Protein AF-A0A8S2WKG2-F1 (afdb_monomer)

Sequence (250 aa):
VSLSLFYVKKSPPFILFIWVHIMESLHTSGLALLVFKVLTVVDNVTGLFIMNGVCFIPALLKLLCAPRRRLNRSLKTLTLTVDIMAIIMQACVCFIPYILYFHYNDNIRALPKSKKDLLWTLPLSLLLISFGYWESFTAVGFTKHLLTDRLSRAIRLLKKTRPKVYMTASVWKIIIMISAAYYFLPSTIPKTDYFNIFKNITMTNYTKSIASGYSRKDDIFKVSYELYMPMVVQIVSSCICYYTGRIACK

Foldseek 3Di:
DVPVLPPLPDDADPVLLVVVLVLLLLQLVLVLLLVLQQVVPDDPVLNVLLVLLLCQVVLVLCLVQPDLPPDDPVVSVVVNVVSVVSNVSNCSNVCSLVCLVVVCVVVPDDDDPSVVVNSVSSVSSSVSNSSVCVLVRLCRDDPPDPVSVVSNVSSVVCVSCVSVSVVVSVVVSVVSNVVSCLVSPDPPDPSVVVVVVVVVPPPDCPVVVVPDDDDPPCVVPPPDPVVCVVVVVVVVVVVVVVVVVVVVVD

Radius of gyration: 23.21 Å; Cα contacts (8 Å, |Δi|>4): 139; chains: 1; bounding box: 48×55×60 Å

Secondary structure (DSSP, 8-state):
-GGGSS---PPPPHHHHHHHHHHHHHHHHHHHHIIIIITTTS-HHHHHHHHHGGGHHHHHHHHHH---TTS-HHHHHHHHHHHHHHHHHHTHHHHHHHHHHHHHTTSTT---HHHHHHHHHHHHHHHHHHGGGHHHHHHS--SS-HHHHHHHHHHHHHHHHHHHHHHHHHHHHHHHHHHHHHHSS-TTS-HHHHHHHHHHTSS-STTTTTSS---TTGGGG---HHHHHHHHHHHHHHHHHHHHHHHHT-

Organism: NCBI:txid1234261

InterPro domains:
  IPR055120 Chitin synthase chs-1/2, N-terminal putative transporter domain [PF23000] (16-206)

Mean predicted aligned error: 12.35 Å

Nearest PDB structures (foldseek):
  3lg7-assembly1_B  TM=4.254E-01  e=8.733E+00  synthetic construct
  6n63-assembly1_A-2  TM=2.849E-01  e=6.277E+00  Bacillus thermotolerans

Solvent-accessible surface area (backbone atoms only — not comparable to full-atom values): 14588 Å² total; per-residue (Å²): 125,77,77,64,73,76,68,56,82,63,77,71,58,67,69,58,54,52,51,51,47,51,36,50,46,40,15,46,54,11,50,41,44,39,56,55,58,48,45,74,72,44,55,72,70,61,37,51,48,47,62,58,23,49,52,32,62,52,45,52,51,45,69,77,60,59,79,76,82,88,56,56,72,67,60,47,51,51,52,51,52,52,51,50,51,52,38,60,68,19,50,59,39,73,48,48,58,55,51,57,49,53,70,44,65,74,61,73,86,72,79,57,71,73,62,63,54,44,62,58,46,52,62,51,18,42,54,27,37,34,43,61,52,49,69,65,62,50,71,38,88,60,69,102,42,78,66,46,58,53,49,37,51,50,50,60,50,42,70,69,29,39,75,63,56,50,52,56,43,51,57,51,46,50,52,53,48,54,52,44,53,67,68,59,49,66,88,88,52,66,75,69,57,64,61,45,51,67,64,64,66,53,95,68,56,84,75,57,65,81,78,58,82,94,62,97,80,60,71,88,68,61,87,44,69,80,71,53,48,60,56,52,52,51,52,53,51,51,52,51,52,52,52,51,55,56,56,77,75,106

Structure (mmCIF, N/CA/C/O backbone):
data_AF-A0A8S2WKG2-F1
#
_entry.id   AF-A0A8S2WKG2-F1
#
loop_
_atom_site.group_PDB
_atom_site.id
_atom_site.type_symbol
_atom_site.label_atom_id
_atom_site.label_alt_id
_atom_site.label_comp_id
_atom_site.label_asym_id
_atom_site.label_entity_id
_atom_site.label_seq_id
_atom_site.pdbx_PDB_ins_code
_atom_site.Cartn_x
_atom_site.Cartn_y
_atom_site.Cartn_z
_atom_site.occupancy
_atom_site.B_iso_or_equiv
_atom_site.auth_seq_id
_atom_site.auth_comp_id
_atom_site.auth_asym_id
_atom_site.auth_atom_id
_atom_site.pdbx_PDB_model_num
ATOM 1 N N . VAL A 1 1 ? -9.141 -22.816 15.361 1.00 48.75 1 VAL A N 1
ATOM 2 C CA . VAL A 1 1 ? -9.394 -21.457 14.805 1.00 48.75 1 VAL A CA 1
ATOM 3 C C . VAL A 1 1 ? -10.666 -21.405 13.947 1.00 48.75 1 VAL A C 1
ATOM 5 O O . VAL A 1 1 ? -11.279 -20.353 13.871 1.00 48.75 1 VAL A O 1
ATOM 8 N N . SER A 1 2 ? -11.147 -22.526 13.395 1.00 34.78 2 SER A N 1
ATOM 9 C CA . SER A 1 2 ? -12.319 -22.562 12.499 1.00 34.78 2 SER A CA 1
ATOM 10 C C . SER A 1 2 ? -13.694 -22.355 13.168 1.00 34.78 2 SER A C 1
ATOM 12 O O . SER A 1 2 ? -14.632 -21.960 12.486 1.00 34.78 2 SER A O 1
ATOM 14 N N . LEU A 1 3 ? -13.835 -22.544 14.490 1.00 43.47 3 LEU A N 1
ATOM 15 C CA . LEU A 1 3 ? -15.132 -22.392 15.179 1.00 43.47 3 LEU A CA 1
ATOM 16 C C . LEU A 1 3 ? -15.538 -20.939 15.513 1.00 43.47 3 LEU A C 1
ATOM 18 O O . LEU A 1 3 ? -16.709 -20.688 15.778 1.00 43.47 3 LEU A O 1
ATOM 22 N N . SER A 1 4 ? -14.627 -19.958 15.471 1.00 48.72 4 SER A N 1
ATOM 23 C CA . SER A 1 4 ? -14.979 -18.550 15.747 1.00 48.72 4 SER A CA 1
ATOM 24 C C . SER A 1 4 ? -15.518 -17.793 14.523 1.00 48.72 4 SER A C 1
ATOM 26 O O . SER A 1 4 ? -16.060 -16.697 14.669 1.00 48.72 4 SER A O 1
ATOM 28 N N . LEU A 1 5 ? -15.406 -18.378 13.323 1.00 49.44 5 LEU A N 1
ATOM 29 C CA . LEU A 1 5 ? -15.799 -17.776 12.041 1.00 49.44 5 LEU A CA 1
ATOM 30 C C . LEU A 1 5 ? -17.318 -17.581 11.909 1.00 49.44 5 LEU A C 1
ATOM 32 O O . LEU A 1 5 ? -17.772 -16.555 11.398 1.00 49.44 5 LEU A O 1
ATOM 36 N N . PHE A 1 6 ? -18.108 -18.520 12.432 1.00 50.50 6 PHE A N 1
ATOM 37 C CA . PHE A 1 6 ? -19.571 -18.490 12.335 1.00 50.50 6 PHE A CA 1
ATOM 38 C C . PHE A 1 6 ? -20.266 -17.821 13.527 1.00 50.50 6 PHE A C 1
ATOM 40 O O . PHE A 1 6 ? -21.436 -17.458 13.425 1.00 50.50 6 PHE A O 1
ATOM 47 N N . TYR A 1 7 ? -19.556 -17.569 14.631 1.00 48.62 7 TYR A N 1
ATOM 48 C CA . TYR A 1 7 ? -20.174 -17.023 15.847 1.00 48.62 7 TYR A CA 1
ATOM 49 C C . TYR A 1 7 ? -20.368 -15.495 15.826 1.00 48.62 7 TYR A C 1
ATOM 51 O O . TYR A 1 7 ? -21.036 -14.919 16.686 1.00 48.62 7 TYR A O 1
ATOM 59 N N . VAL A 1 8 ? -19.825 -14.792 14.828 1.00 57.31 8 VAL A N 1
ATOM 60 C CA . VAL A 1 8 ? -20.021 -13.340 14.707 1.00 57.31 8 VAL A CA 1
ATOM 61 C C . VAL A 1 8 ? -21.400 -13.055 14.102 1.00 57.31 8 VAL A C 1
ATOM 63 O O . VAL A 1 8 ? -21.536 -12.832 12.902 1.00 57.31 8 VAL A O 1
ATOM 66 N N . LYS A 1 9 ? -22.450 -13.060 14.929 1.00 56.09 9 LYS A N 1
ATOM 67 C CA . LYS A 1 9 ? -23.846 -12.832 14.496 1.00 56.09 9 LYS A CA 1
ATOM 68 C C . LYS A 1 9 ? -24.114 -11.402 13.999 1.00 56.09 9 LYS A C 1
ATOM 70 O O . LYS A 1 9 ? -25.056 -11.180 13.250 1.00 56.09 9 LYS A O 1
ATOM 75 N N . LYS A 1 10 ? -23.293 -10.422 14.397 1.00 62.66 10 LYS A N 1
ATOM 76 C CA . LYS A 1 10 ? -23.477 -9.012 14.017 1.00 62.66 10 LYS A CA 1
ATOM 77 C C . LYS A 1 10 ? -22.775 -8.700 12.698 1.00 62.66 10 LYS A C 1
ATOM 79 O O . LYS A 1 10 ? -21.556 -8.815 12.608 1.00 62.66 10 LYS A O 1
ATOM 84 N N . SER A 1 11 ? -23.544 -8.277 11.703 1.00 66.62 11 SER A N 1
ATOM 85 C CA . SER A 1 11 ? -23.015 -7.703 10.465 1.00 66.62 11 SER A CA 1
ATOM 86 C C . SER A 1 11 ? -22.553 -6.261 10.714 1.00 66.62 11 SER A C 1
ATOM 88 O O . SER A 1 11 ? -23.214 -5.536 11.465 1.00 66.62 11 SER A O 1
ATOM 90 N N . PRO A 1 12 ? -21.418 -5.828 10.139 1.00 72.31 12 PRO A N 1
ATOM 91 C CA . PRO A 1 12 ? -21.010 -4.431 10.209 1.00 72.31 12 PRO A CA 1
ATOM 92 C C . PRO A 1 12 ? -22.015 -3.549 9.453 1.00 72.31 12 PRO A C 1
ATOM 94 O O . PRO A 1 12 ? -22.647 -4.017 8.505 1.00 72.31 12 PRO A O 1
ATOM 97 N N . PRO A 1 13 ? -22.152 -2.266 9.826 1.00 81.62 13 PRO A N 1
ATOM 98 C CA . PRO A 1 13 ? -22.928 -1.324 9.029 1.00 81.62 13 PRO A CA 1
ATOM 99 C C . PRO A 1 13 ? -22.364 -1.240 7.602 1.00 81.62 13 PRO A C 1
ATOM 101 O O . PRO A 1 13 ? -21.149 -1.187 7.413 1.00 81.62 13 PRO A O 1
ATOM 104 N N . PHE A 1 14 ? -23.246 -1.199 6.602 1.00 84.44 14 PHE A N 1
ATOM 105 C CA . PHE A 1 14 ? -22.880 -1.247 5.179 1.00 84.44 14 PHE A CA 1
ATOM 106 C C . PHE A 1 14 ? -21.883 -0.149 4.766 1.00 84.44 14 PHE A C 1
ATOM 108 O O . PHE A 1 14 ? -20.925 -0.408 4.045 1.00 84.44 14 PHE A O 1
ATOM 115 N N . ILE A 1 15 ? -22.032 1.058 5.319 1.00 84.88 15 ILE A N 1
ATOM 116 C CA . ILE A 1 15 ? -21.119 2.189 5.079 1.00 84.88 15 ILE A CA 1
ATOM 117 C C . ILE A 1 15 ? -19.690 1.871 5.545 1.00 84.88 15 ILE A C 1
ATOM 119 O O . ILE A 1 15 ? -18.726 2.182 4.853 1.00 84.88 15 ILE A O 1
ATOM 123 N N . LEU A 1 16 ? -19.542 1.219 6.704 1.00 83.00 16 LEU A N 1
ATOM 124 C CA . LEU A 1 16 ? -18.233 0.817 7.225 1.00 83.00 16 LEU A CA 1
ATOM 125 C C . LEU A 1 16 ? -17.609 -0.269 6.351 1.00 83.00 16 LEU A C 1
ATOM 127 O O . LEU A 1 16 ? -16.407 -0.249 6.117 1.00 83.00 16 LEU A O 1
ATOM 131 N N . PHE A 1 17 ? -18.425 -1.198 5.856 1.00 86.50 17 PHE A N 1
ATOM 132 C CA . PHE A 1 17 ? -17.969 -2.224 4.929 1.00 86.50 17 PHE A CA 1
ATOM 133 C C . PHE A 1 17 ? -17.408 -1.604 3.641 1.00 86.50 17 PHE A C 1
ATOM 135 O O . PHE A 1 17 ? -16.279 -1.923 3.271 1.00 86.50 17 PHE A O 1
ATOM 142 N N . ILE A 1 18 ? -18.133 -0.670 3.012 1.00 89.56 18 ILE A N 1
ATOM 143 C CA . ILE A 1 18 ? -17.660 0.053 1.817 1.00 89.56 18 ILE A CA 1
ATOM 144 C C . ILE A 1 18 ? -16.381 0.836 2.118 1.00 89.56 18 ILE A C 1
ATOM 146 O O . ILE A 1 18 ? -15.414 0.741 1.368 1.00 89.56 18 ILE A O 1
ATOM 150 N N . TRP A 1 19 ? -16.350 1.573 3.229 1.00 89.06 19 TRP A N 1
ATOM 151 C CA . TRP A 1 19 ? -15.184 2.364 3.624 1.00 89.06 19 TRP A CA 1
ATOM 152 C C . TRP A 1 19 ? -13.917 1.513 3.753 1.00 89.06 19 TRP A C 1
ATOM 154 O O . TRP A 1 19 ? -12.865 1.882 3.233 1.00 89.06 19 TRP A O 1
ATOM 164 N N . VAL A 1 20 ? -14.030 0.343 4.393 1.00 89.88 20 VAL A N 1
ATOM 165 C CA . VAL A 1 20 ? -12.919 -0.612 4.504 1.00 89.88 20 VAL A CA 1
ATOM 166 C C . VAL A 1 20 ? -12.476 -1.075 3.116 1.00 89.88 20 VAL A C 1
ATOM 168 O O . VAL A 1 20 ? -11.282 -1.081 2.842 1.00 89.88 20 VAL A O 1
ATOM 171 N N . HIS A 1 21 ? -13.405 -1.399 2.212 1.00 90.94 21 HIS A N 1
ATOM 172 C CA . HIS A 1 21 ? -13.043 -1.829 0.856 1.00 90.94 21 HIS A CA 1
ATOM 173 C C . HIS A 1 21 ? -12.339 -0.726 0.063 1.00 90.94 21 HIS A C 1
ATOM 175 O O . HIS A 1 21 ? -11.385 -1.027 -0.648 1.00 90.94 21 HIS A O 1
ATOM 181 N N . ILE A 1 22 ? -12.739 0.540 0.210 1.00 92.69 22 ILE A N 1
ATOM 182 C CA . ILE A 1 22 ? -12.059 1.674 -0.434 1.00 92.69 22 ILE A CA 1
ATOM 183 C C . ILE A 1 22 ? -10.624 1.806 0.088 1.00 92.69 22 ILE A C 1
ATOM 185 O O . ILE A 1 22 ? -9.689 1.854 -0.710 1.00 92.69 22 ILE A O 1
ATOM 189 N N . ME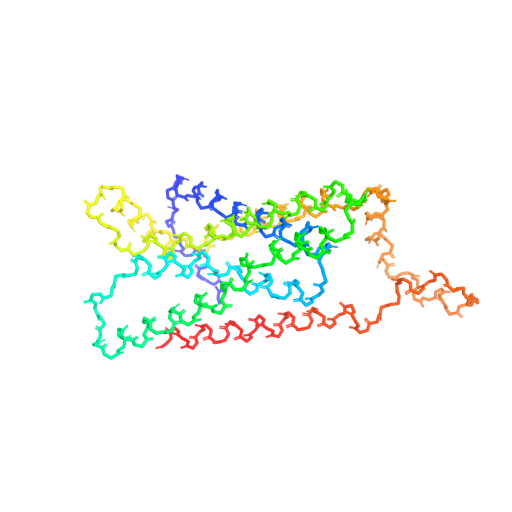T A 1 23 ? -10.432 1.804 1.410 1.00 91.69 23 MET A N 1
ATOM 190 C CA . MET A 1 23 ? -9.098 1.924 2.013 1.00 91.69 23 MET A CA 1
ATOM 191 C C . MET A 1 23 ? -8.184 0.758 1.633 1.00 91.69 23 MET A C 1
ATOM 193 O O . MET A 1 23 ? -7.028 0.960 1.263 1.00 91.69 23 MET A O 1
ATOM 197 N N . GLU A 1 24 ? -8.714 -0.463 1.659 1.00 92.31 24 GLU A N 1
ATOM 198 C CA . GLU A 1 24 ? -7.967 -1.656 1.261 1.00 92.31 24 GLU A CA 1
ATOM 199 C C . GLU A 1 24 ? -7.678 -1.688 -0.249 1.00 92.31 24 GLU A C 1
ATOM 201 O O . GLU A 1 24 ? -6.635 -2.204 -0.658 1.00 92.31 24 GLU A O 1
ATOM 206 N N . SER A 1 25 ? -8.545 -1.094 -1.078 1.00 93.69 25 SER A N 1
ATOM 207 C CA . SER A 1 25 ? -8.297 -0.919 -2.516 1.00 93.69 25 SER A CA 1
ATOM 208 C C . SER A 1 25 ? -7.162 0.069 -2.759 1.00 93.69 25 SER A C 1
ATOM 210 O O . SER A 1 25 ? -6.227 -0.258 -3.476 1.00 93.69 25 SER A O 1
ATOM 212 N N . LEU A 1 26 ? -7.179 1.236 -2.106 1.00 94.19 26 LEU A N 1
ATOM 213 C CA . LEU A 1 26 ? -6.102 2.228 -2.218 1.00 94.19 26 LEU A CA 1
ATOM 214 C C . LEU A 1 26 ? -4.752 1.641 -1.799 1.00 94.19 26 LEU A C 1
ATOM 216 O O . LEU A 1 26 ? -3.772 1.755 -2.534 1.00 94.19 26 LEU A O 1
ATOM 220 N N . HIS A 1 27 ? -4.725 0.946 -0.661 1.00 94.25 27 HIS A N 1
ATOM 221 C CA . HIS A 1 27 ? -3.532 0.266 -0.169 1.00 94.25 27 HIS A CA 1
ATOM 222 C C . HIS A 1 27 ? -2.997 -0.759 -1.178 1.00 94.25 27 HIS A C 1
ATOM 224 O O . HIS A 1 27 ? -1.807 -0.763 -1.496 1.00 94.25 27 HIS A O 1
ATOM 230 N N . THR A 1 28 ? -3.870 -1.612 -1.720 1.00 94.50 28 THR A N 1
ATOM 231 C CA . THR A 1 28 ? -3.445 -2.640 -2.681 1.00 94.50 28 THR A CA 1
ATOM 232 C C . THR A 1 28 ? -3.071 -2.092 -4.044 1.00 94.50 28 THR A C 1
ATOM 234 O O . THR A 1 28 ? -2.114 -2.584 -4.633 1.00 94.50 28 THR A O 1
ATOM 237 N N . SER A 1 29 ? -3.730 -1.040 -4.525 1.00 94.44 29 SER A N 1
ATOM 238 C CA . SER A 1 29 ? -3.298 -0.322 -5.725 1.00 94.44 29 SER A CA 1
ATOM 239 C C . SER A 1 29 ? -1.918 0.315 -5.536 1.00 94.44 29 SER A C 1
ATOM 241 O O . SER A 1 29 ? -1.092 0.250 -6.444 1.00 94.44 29 SER A O 1
ATOM 243 N N . GLY A 1 30 ? -1.626 0.867 -4.353 1.00 93.12 30 GLY A N 1
ATOM 244 C CA . GLY A 1 30 ? -0.294 1.372 -4.008 1.00 93.12 30 GLY A CA 1
ATOM 245 C C . GLY A 1 30 ? 0.777 0.282 -4.038 1.00 93.12 30 GLY A C 1
ATOM 246 O O . GLY A 1 30 ? 1.812 0.460 -4.679 1.00 93.12 30 GLY A O 1
ATOM 247 N N . LEU A 1 31 ? 0.504 -0.872 -3.416 1.00 93.25 31 LEU A N 1
ATOM 248 C CA . LEU A 1 31 ? 1.394 -2.040 -3.467 1.00 93.25 31 LEU A CA 1
ATOM 249 C C . LEU A 1 31 ? 1.607 -2.539 -4.899 1.00 93.25 31 LEU A C 1
ATOM 251 O O . LEU A 1 31 ? 2.736 -2.830 -5.282 1.00 93.25 31 LEU A O 1
ATOM 255 N N . ALA A 1 32 ? 0.548 -2.601 -5.703 1.00 93.38 32 ALA A N 1
ATOM 256 C CA . ALA A 1 32 ? 0.636 -3.032 -7.091 1.00 93.38 32 ALA A CA 1
ATOM 257 C C . ALA A 1 32 ? 1.509 -2.090 -7.935 1.00 93.38 32 ALA A C 1
ATOM 259 O O . ALA A 1 32 ? 2.343 -2.557 -8.707 1.00 93.38 32 ALA A O 1
ATOM 260 N N . LEU A 1 33 ? 1.366 -0.771 -7.759 1.00 91.19 33 LEU A N 1
ATOM 261 C CA . LEU A 1 33 ? 2.226 0.222 -8.411 1.00 91.19 33 LEU A CA 1
ATOM 262 C C . LEU A 1 33 ? 3.687 0.075 -7.976 1.00 91.19 33 LEU A C 1
ATOM 264 O O . LEU A 1 33 ? 4.588 0.117 -8.814 1.00 91.19 33 LEU A O 1
ATOM 268 N N . LEU A 1 34 ? 3.925 -0.129 -6.680 1.00 90.94 34 LEU A N 1
ATOM 269 C CA . LEU A 1 34 ? 5.270 -0.318 -6.147 1.00 90.94 34 LEU A CA 1
ATOM 270 C C . LEU A 1 34 ? 5.931 -1.573 -6.733 1.00 90.94 34 LEU A C 1
ATOM 272 O O . LEU A 1 34 ? 7.052 -1.508 -7.223 1.00 90.94 34 LEU A O 1
ATOM 276 N N . VAL A 1 35 ? 5.232 -2.707 -6.729 1.00 90.44 35 VAL A N 1
ATOM 277 C CA . VAL A 1 35 ? 5.792 -3.997 -7.155 1.00 90.44 35 VAL A CA 1
ATOM 278 C C . VAL A 1 35 ? 5.926 -4.086 -8.673 1.00 90.44 35 VAL A C 1
ATOM 280 O O . VAL A 1 35 ? 6.976 -4.478 -9.169 1.00 90.44 35 VAL A O 1
ATOM 283 N N . PHE A 1 36 ? 4.895 -3.723 -9.434 1.00 88.50 36 PHE A N 1
ATOM 284 C CA . PHE A 1 36 ? 4.898 -3.968 -10.879 1.00 88.50 36 PHE A CA 1
ATOM 285 C C . PHE A 1 36 ? 5.489 -2.828 -11.709 1.00 88.50 36 PHE A C 1
ATOM 287 O O . PHE A 1 36 ? 5.942 -3.071 -12.826 1.00 88.50 36 PHE A O 1
ATOM 294 N N . LYS A 1 37 ? 5.508 -1.594 -11.191 1.00 86.88 37 LYS A N 1
ATOM 295 C CA . LYS A 1 37 ? 5.999 -0.429 -11.942 1.00 86.88 37 LYS A CA 1
ATOM 296 C C . LYS A 1 37 ? 7.295 0.144 -11.382 1.00 86.88 37 LYS A C 1
ATOM 298 O O . LYS A 1 37 ? 8.173 0.497 -12.159 1.00 86.88 37 LYS A O 1
ATOM 303 N N . VAL A 1 38 ? 7.419 0.266 -10.060 1.00 87.75 38 VAL A N 1
ATOM 304 C CA . VAL A 1 38 ? 8.642 0.812 -9.449 1.00 87.75 38 VAL A CA 1
ATOM 305 C C . VAL A 1 38 ? 9.725 -0.261 -9.389 1.00 87.75 38 VAL A C 1
ATOM 307 O O . VAL A 1 38 ? 10.815 -0.053 -9.915 1.00 87.75 38 VAL A O 1
ATOM 310 N N . LEU A 1 39 ? 9.419 -1.419 -8.798 1.00 86.25 39 LEU A N 1
ATOM 311 C CA . LEU A 1 39 ? 10.409 -2.461 -8.525 1.00 86.25 39 LEU A CA 1
ATOM 312 C C . LEU A 1 39 ? 10.981 -3.101 -9.798 1.00 86.25 39 LEU A C 1
ATOM 314 O O . LEU A 1 39 ? 12.125 -3.529 -9.800 1.00 86.25 39 LEU A O 1
ATOM 318 N N . THR A 1 40 ? 10.220 -3.122 -10.894 1.00 84.06 40 THR A N 1
ATOM 319 C CA . THR A 1 40 ? 10.668 -3.680 -12.182 1.00 84.06 40 THR A CA 1
ATOM 320 C C . THR A 1 40 ? 11.716 -2.819 -12.893 1.00 84.06 40 THR A C 1
ATOM 322 O O . THR A 1 40 ? 12.364 -3.295 -13.821 1.00 84.06 40 THR A O 1
ATOM 325 N N . VAL A 1 41 ? 11.885 -1.557 -12.481 1.00 80.50 41 VAL A N 1
ATOM 326 C CA . VAL A 1 41 ? 12.786 -0.584 -13.126 1.00 80.50 41 VAL A CA 1
ATOM 327 C C . VAL A 1 41 ? 14.016 -0.270 -12.269 1.00 80.50 41 VAL A C 1
ATOM 329 O O . VAL A 1 41 ? 15.008 0.235 -12.794 1.00 80.50 41 VAL A O 1
ATOM 332 N N . VAL A 1 42 ? 13.953 -0.527 -10.962 1.00 81.25 42 VAL A N 1
ATOM 333 C CA . VAL A 1 42 ? 15.017 -0.198 -10.002 1.00 81.25 42 VAL A CA 1
ATOM 334 C C . VAL A 1 42 ? 15.881 -1.416 -9.692 1.00 81.25 42 VAL A C 1
ATOM 336 O O . VAL A 1 42 ? 15.393 -2.541 -9.645 1.00 81.25 42 VAL A O 1
ATOM 339 N N . ASP A 1 43 ? 17.161 -1.177 -9.415 1.00 83.00 43 ASP A N 1
ATOM 340 C CA . ASP A 1 43 ? 18.078 -2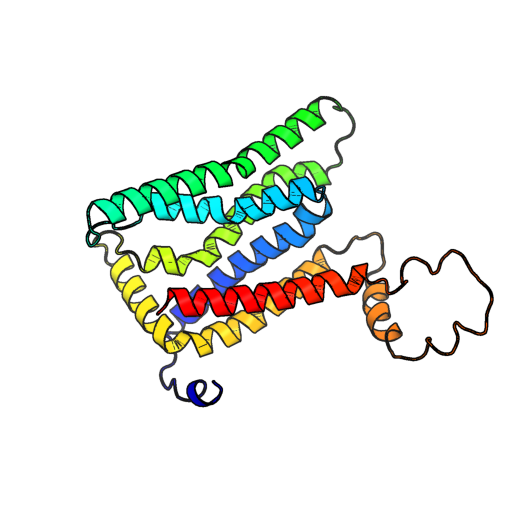.228 -8.975 1.00 83.00 43 ASP A CA 1
ATOM 341 C C . ASP A 1 43 ? 17.664 -2.799 -7.612 1.00 83.00 43 ASP A C 1
ATOM 343 O O . ASP A 1 43 ? 17.076 -2.098 -6.784 1.00 83.00 43 ASP A O 1
ATOM 347 N N . ASN A 1 44 ? 18.047 -4.048 -7.329 1.00 84.38 44 ASN A N 1
ATOM 348 C CA . ASN A 1 44 ? 17.672 -4.758 -6.097 1.00 84.38 44 ASN A CA 1
ATOM 349 C C . ASN A 1 44 ? 18.016 -3.977 -4.814 1.00 84.38 44 ASN A C 1
ATOM 351 O O . ASN A 1 44 ? 17.225 -3.952 -3.871 1.00 84.38 44 ASN A O 1
ATOM 355 N N . VAL A 1 45 ? 19.174 -3.307 -4.781 1.00 84.12 45 VAL A N 1
ATOM 356 C CA . VAL A 1 45 ? 19.620 -2.505 -3.628 1.00 84.12 45 VAL A CA 1
ATOM 357 C C . VAL A 1 45 ? 18.726 -1.278 -3.432 1.00 84.12 45 VAL A C 1
ATOM 359 O O . VAL A 1 45 ? 18.233 -1.030 -2.333 1.00 84.12 45 VAL A O 1
ATOM 362 N N . THR A 1 46 ? 18.454 -0.536 -4.506 1.00 83.31 46 THR A N 1
ATOM 363 C CA . THR A 1 46 ? 17.565 0.634 -4.478 1.00 83.31 46 THR A CA 1
ATOM 364 C C . THR A 1 46 ? 16.131 0.225 -4.135 1.00 83.31 46 THR A C 1
ATOM 366 O O . THR A 1 46 ? 15.470 0.890 -3.338 1.00 83.31 46 THR A O 1
ATOM 369 N N . GLY A 1 47 ? 15.670 -0.912 -4.661 1.00 85.94 47 GLY A N 1
ATOM 370 C CA . GLY A 1 47 ? 14.386 -1.524 -4.321 1.00 85.94 47 GLY A CA 1
ATOM 371 C C . GLY A 1 47 ? 14.259 -1.848 -2.832 1.00 85.94 47 GLY A C 1
ATOM 372 O O . GLY A 1 47 ? 13.228 -1.547 -2.231 1.00 85.94 47 GLY A O 1
ATOM 373 N N . LEU A 1 48 ? 15.317 -2.372 -2.205 1.00 85.81 48 LEU A N 1
ATOM 374 C CA . LEU A 1 48 ? 15.343 -2.649 -0.765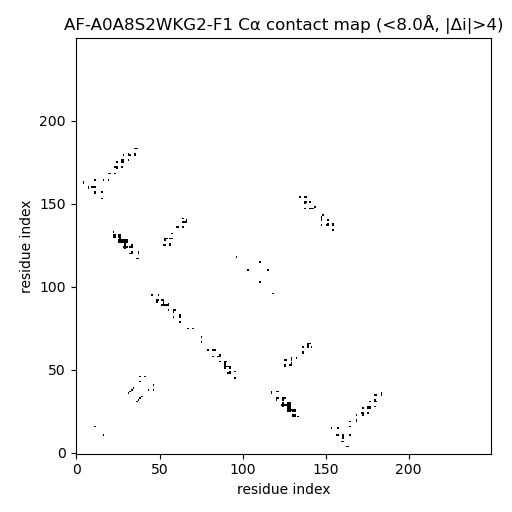 1.00 85.81 48 LEU A CA 1
ATOM 375 C C . LEU A 1 48 ? 15.181 -1.368 0.068 1.00 85.81 48 LEU A C 1
ATOM 377 O O . LEU A 1 48 ? 14.387 -1.334 1.011 1.00 85.81 48 LEU A O 1
ATOM 381 N N . PHE A 1 49 ? 15.877 -0.289 -0.301 1.00 86.56 49 PHE A N 1
ATOM 382 C CA . PHE A 1 49 ? 15.711 1.008 0.363 1.00 86.56 49 PHE A CA 1
ATOM 383 C C . PHE A 1 49 ? 14.298 1.578 0.183 1.00 86.56 49 PHE A C 1
ATOM 385 O O . PHE A 1 49 ? 13.729 2.123 1.131 1.00 86.56 49 PHE A O 1
ATOM 392 N N . ILE A 1 50 ? 13.701 1.403 -0.999 1.00 88.62 50 ILE A N 1
ATOM 393 C CA . ILE A 1 50 ? 12.315 1.801 -1.272 1.00 88.62 50 ILE A CA 1
ATOM 394 C C . ILE A 1 50 ? 11.328 1.035 -0.384 1.00 88.62 50 ILE A C 1
ATOM 396 O O . ILE A 1 50 ? 10.442 1.649 0.211 1.00 88.62 50 ILE A O 1
ATOM 400 N N . MET A 1 51 ? 11.495 -0.283 -0.247 1.00 88.44 51 MET A N 1
ATOM 401 C CA . MET A 1 51 ? 10.638 -1.108 0.611 1.00 88.44 51 MET A CA 1
ATOM 402 C C . MET A 1 51 ? 10.726 -0.696 2.084 1.00 88.44 51 MET A C 1
ATOM 404 O O . MET A 1 51 ? 9.700 -0.625 2.760 1.00 88.44 51 MET A O 1
ATOM 408 N N . ASN A 1 52 ? 11.918 -0.342 2.570 1.00 87.50 52 ASN A N 1
ATOM 409 C CA . ASN A 1 52 ? 12.084 0.194 3.925 1.00 87.50 52 ASN A CA 1
ATOM 410 C C . ASN A 1 52 ? 11.340 1.528 4.124 1.00 87.50 52 ASN A C 1
ATOM 412 O O . ASN A 1 52 ? 10.820 1.797 5.208 1.00 87.50 52 ASN A O 1
ATOM 416 N N . GLY A 1 53 ? 11.238 2.345 3.074 1.00 86.56 53 GLY A N 1
ATOM 417 C CA . GLY A 1 53 ? 10.548 3.636 3.092 1.00 86.56 53 GLY A CA 1
ATOM 418 C C . GLY A 1 53 ? 9.020 3.572 3.145 1.00 86.56 53 GLY A C 1
ATOM 419 O O . GLY A 1 53 ? 8.383 4.588 3.414 1.00 86.56 53 GLY A O 1
ATOM 420 N N . VAL A 1 54 ? 8.407 2.401 2.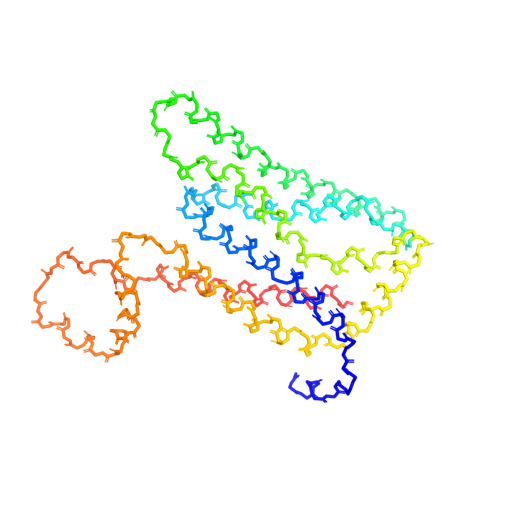941 1.00 89.56 54 VAL A N 1
ATOM 421 C CA . VAL A 1 54 ? 6.939 2.226 2.951 1.00 89.56 54 VAL A CA 1
ATOM 422 C C . VAL A 1 54 ? 6.308 2.665 4.279 1.00 89.56 54 VAL A C 1
ATOM 424 O O . VAL A 1 54 ? 5.193 3.188 4.310 1.00 89.56 54 VAL A O 1
ATOM 427 N N . CYS A 1 55 ? 7.044 2.521 5.380 1.00 85.75 55 CYS A N 1
ATOM 428 C CA . CYS A 1 55 ? 6.587 2.897 6.715 1.00 85.75 55 CYS A CA 1
ATOM 429 C C . CYS A 1 55 ? 6.753 4.391 7.043 1.00 85.75 55 CYS A C 1
ATOM 431 O O . CYS A 1 55 ? 6.264 4.817 8.091 1.00 85.75 55 CYS A O 1
ATOM 433 N N . PHE A 1 56 ? 7.370 5.194 6.164 1.00 88.25 56 PHE A N 1
ATOM 434 C CA . PHE A 1 56 ? 7.720 6.590 6.452 1.00 88.25 56 PHE A CA 1
ATOM 435 C C . PHE A 1 56 ? 6.493 7.449 6.780 1.00 88.25 56 PHE A C 1
ATOM 437 O O . PHE A 1 56 ? 6.437 8.097 7.827 1.00 88.25 56 PHE A O 1
ATOM 444 N N . ILE A 1 57 ? 5.475 7.418 5.913 1.00 86.38 57 ILE A N 1
ATOM 445 C CA . ILE A 1 57 ? 4.238 8.190 6.105 1.00 86.38 57 ILE A CA 1
ATOM 446 C C . ILE A 1 57 ? 3.496 7.721 7.369 1.00 86.38 57 ILE A C 1
ATOM 448 O O . ILE A 1 57 ? 3.144 8.569 8.196 1.00 86.38 57 ILE A O 1
ATOM 452 N N . PRO A 1 58 ? 3.297 6.404 7.595 1.00 85.19 58 PRO A N 1
ATOM 453 C CA . PRO A 1 58 ? 2.724 5.925 8.846 1.00 85.19 58 PRO A CA 1
ATOM 454 C C . PRO A 1 58 ? 3.488 6.361 10.103 1.00 85.19 58 PRO A C 1
ATOM 456 O O . PRO A 1 58 ? 2.861 6.749 11.092 1.00 85.19 58 PRO A O 1
ATOM 459 N N . ALA A 1 59 ? 4.822 6.311 10.082 1.00 86.38 59 ALA A N 1
ATOM 460 C CA . ALA A 1 59 ? 5.665 6.704 11.208 1.00 86.38 59 ALA A CA 1
ATOM 461 C C . ALA A 1 59 ? 5.545 8.205 11.505 1.00 86.38 59 ALA A C 1
ATOM 463 O O . ALA A 1 59 ? 5.365 8.590 12.663 1.00 86.38 59 ALA A O 1
ATOM 464 N N . LEU A 1 60 ? 5.544 9.041 10.463 1.00 85.62 60 LEU A N 1
ATOM 465 C CA . LEU A 1 60 ? 5.357 10.485 10.583 1.00 85.62 60 LEU A CA 1
ATOM 466 C C . LEU A 1 60 ? 3.990 10.827 11.189 1.00 85.62 60 LEU A C 1
ATOM 468 O O . LEU A 1 60 ? 3.909 11.560 12.175 1.00 85.62 60 LEU A O 1
ATOM 472 N N . LEU A 1 61 ? 2.912 10.244 10.657 1.00 82.00 61 LEU A N 1
ATOM 473 C CA . LEU A 1 61 ? 1.561 10.446 11.185 1.00 82.00 61 LEU A CA 1
ATOM 474 C C . LEU A 1 61 ? 1.435 9.944 12.630 1.00 82.00 61 LEU A C 1
ATOM 476 O O . LEU A 1 61 ? 0.789 10.585 13.458 1.00 82.00 61 LEU A O 1
ATOM 480 N N . LYS A 1 62 ? 2.081 8.824 12.975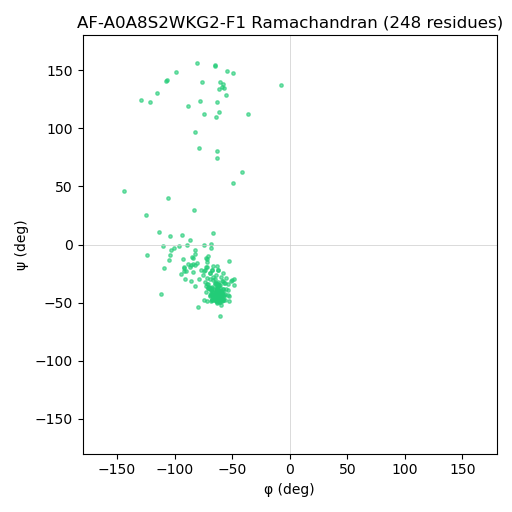 1.00 81.50 62 LYS A N 1
ATOM 481 C CA . LYS A 1 62 ? 2.091 8.299 14.347 1.00 81.50 62 LYS A CA 1
ATOM 482 C C . LYS A 1 62 ? 2.787 9.274 15.294 1.00 81.50 62 LYS A C 1
ATOM 484 O O . LYS A 1 62 ? 2.250 9.543 16.366 1.00 81.50 62 LYS A O 1
ATOM 489 N N . LEU A 1 63 ? 3.933 9.834 14.906 1.00 82.75 63 LEU A N 1
ATOM 490 C CA . LEU A 1 63 ? 4.661 10.810 15.719 1.00 82.75 63 LEU A CA 1
ATOM 491 C C . LEU A 1 63 ? 3.819 12.066 15.994 1.00 82.75 63 LEU A C 1
ATOM 493 O O . LEU A 1 63 ? 3.796 12.541 17.131 1.00 82.75 63 LEU A O 1
ATOM 497 N N . LEU A 1 64 ? 3.118 12.568 14.972 1.00 77.94 64 LEU A N 1
ATOM 498 C CA . LEU A 1 64 ? 2.287 13.773 15.057 1.00 77.94 64 LEU A CA 1
ATOM 499 C C . LEU A 1 64 ? 0.997 13.550 15.857 1.00 77.94 64 LEU A C 1
ATOM 501 O O . LEU A 1 64 ? 0.548 14.446 16.570 1.00 77.94 64 LEU A O 1
ATOM 505 N N . CYS A 1 65 ? 0.396 12.363 15.751 1.00 69.31 65 CYS A N 1
ATOM 506 C CA . CYS A 1 65 ? -0.948 12.115 16.272 1.00 69.31 65 CYS A CA 1
ATOM 507 C C . CYS A 1 65 ? -0.985 11.284 17.565 1.00 69.31 65 CYS A C 1
ATOM 509 O O . CYS A 1 65 ? -2.030 11.236 18.211 1.00 69.31 65 CYS A O 1
ATOM 511 N N . ALA A 1 66 ? 0.105 10.631 17.986 1.00 67.62 66 ALA A N 1
ATOM 512 C CA . ALA A 1 66 ? 0.078 9.701 19.118 1.00 67.62 66 ALA A CA 1
ATOM 513 C C . ALA A 1 66 ? -0.295 10.371 20.468 1.00 67.62 66 ALA A C 1
ATOM 515 O O . ALA A 1 66 ? 0.428 11.240 20.970 1.00 67.62 66 ALA A O 1
ATOM 516 N N . PRO A 1 67 ? -1.361 9.907 21.154 1.00 63.16 67 PRO A N 1
ATOM 517 C CA . PRO A 1 67 ? -1.784 10.435 22.438 1.00 63.16 67 PRO A CA 1
ATOM 518 C C . PRO A 1 67 ? -0.936 9.798 23.543 1.00 63.16 67 PRO A C 1
ATOM 520 O O . PRO A 1 67 ? -1.220 8.714 24.044 1.00 63.16 67 PRO A O 1
ATOM 523 N N . ARG A 1 68 ? 0.116 10.493 23.977 1.00 64.94 68 ARG A N 1
ATOM 524 C CA . ARG A 1 68 ? 1.078 10.002 24.987 1.00 64.94 68 ARG A CA 1
ATOM 525 C C . ARG A 1 68 ? 0.624 10.203 26.441 1.00 64.94 68 ARG A C 1
ATOM 527 O O . ARG A 1 68 ? 1.444 10.438 27.325 1.00 64.94 68 ARG A O 1
ATOM 534 N N . ARG A 1 69 ? -0.689 10.193 26.690 1.00 58.47 69 ARG A N 1
ATOM 535 C CA . ARG A 1 69 ? -1.285 10.694 27.945 1.00 58.47 69 ARG A CA 1
ATOM 536 C C . ARG A 1 69 ? -1.331 9.667 29.087 1.00 58.47 69 ARG A C 1
ATOM 538 O O . ARG A 1 69 ? -1.506 10.075 30.224 1.00 58.47 69 ARG A O 1
ATOM 545 N N . ARG A 1 70 ? -1.182 8.365 28.800 1.00 61.25 70 ARG A N 1
ATOM 546 C CA . ARG A 1 70 ? -1.295 7.264 29.787 1.00 61.25 70 ARG A CA 1
ATOM 547 C C . ARG A 1 70 ? 0.009 6.497 30.053 1.00 61.25 70 ARG A C 1
ATOM 549 O O . ARG A 1 70 ? -0.035 5.433 30.654 1.00 61.25 70 ARG A O 1
ATOM 556 N N . LEU A 1 71 ? 1.146 6.989 29.567 1.00 70.19 71 LEU A N 1
ATOM 557 C CA . LEU A 1 71 ? 2.412 6.258 29.620 1.00 70.19 71 LEU A CA 1
ATOM 558 C C . LEU A 1 71 ? 3.350 6.857 30.681 1.00 70.19 71 LEU A C 1
ATOM 560 O O . LEU A 1 71 ? 3.416 8.081 30.813 1.00 70.19 71 LEU A O 1
ATOM 564 N N . ASN A 1 72 ? 4.083 6.003 31.406 1.00 81.69 72 ASN A N 1
ATOM 565 C CA . ASN A 1 72 ? 5.118 6.425 32.359 1.00 81.69 72 ASN A CA 1
ATOM 566 C C . ASN A 1 72 ? 6.142 7.343 31.672 1.00 81.69 72 ASN A C 1
ATOM 568 O O . ASN A 1 72 ? 6.415 7.175 30.481 1.00 81.69 72 ASN A O 1
ATOM 572 N N . ARG A 1 73 ? 6.740 8.293 32.410 1.00 81.31 73 ARG A N 1
ATOM 573 C CA . ARG A 1 73 ? 7.693 9.270 31.839 1.00 81.31 73 ARG A CA 1
ATOM 574 C C . ARG A 1 73 ? 8.823 8.597 31.048 1.00 81.31 73 ARG A C 1
ATOM 576 O O . ARG A 1 73 ? 9.087 9.017 29.929 1.00 81.31 73 ARG A O 1
ATOM 583 N N . SER A 1 74 ? 9.420 7.527 31.576 1.00 82.44 74 SER A N 1
ATOM 584 C CA . SER A 1 74 ? 10.497 6.775 30.912 1.00 82.44 74 SER A CA 1
ATOM 585 C C . SER A 1 74 ? 10.041 6.100 29.614 1.00 82.44 74 SER A C 1
ATOM 587 O O . SER A 1 74 ? 10.662 6.278 28.572 1.00 82.44 74 SER A O 1
ATOM 589 N N . LEU A 1 75 ? 8.912 5.390 29.646 1.00 82.81 75 LEU A N 1
ATOM 590 C CA . LEU A 1 75 ? 8.336 4.721 28.477 1.00 82.81 75 LEU A CA 1
ATOM 591 C C . LEU A 1 75 ? 7.879 5.719 27.402 1.00 82.81 75 LEU A C 1
ATOM 593 O O . LEU A 1 75 ? 7.992 5.442 26.208 1.00 82.81 75 LEU A O 1
ATOM 597 N N . LYS A 1 76 ? 7.400 6.900 27.809 1.00 82.50 76 LYS A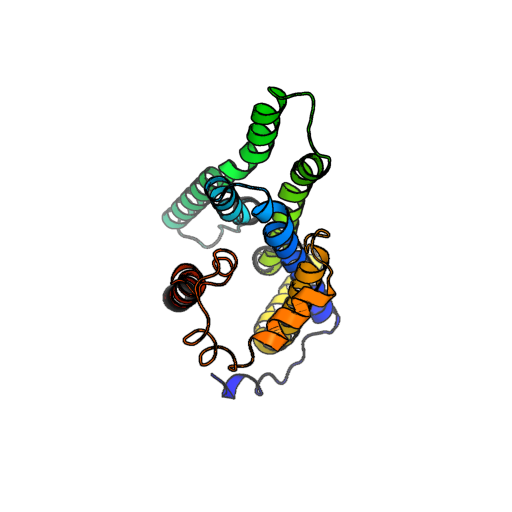 N 1
ATOM 598 C CA . LYS A 1 76 ? 7.054 8.001 26.902 1.00 82.50 76 LYS A CA 1
ATOM 599 C C . LYS A 1 76 ? 8.279 8.519 26.160 1.00 82.50 76 LYS A C 1
ATOM 601 O O . LYS A 1 76 ? 8.201 8.688 24.944 1.00 82.50 76 LYS A O 1
ATOM 606 N N . THR A 1 77 ? 9.376 8.750 26.876 1.00 84.56 77 THR A N 1
ATOM 607 C CA . THR A 1 77 ? 10.643 9.171 26.272 1.00 84.56 77 THR A CA 1
ATOM 608 C C . THR A 1 77 ? 11.188 8.083 25.353 1.00 84.56 77 THR A C 1
ATOM 610 O O . THR A 1 77 ? 11.471 8.375 24.201 1.00 84.56 77 THR A O 1
ATOM 613 N N . LEU A 1 78 ? 11.221 6.821 25.795 1.00 87.19 78 LEU A N 1
ATOM 614 C CA . LEU A 1 78 ? 11.683 5.695 24.976 1.00 87.19 78 LEU A CA 1
ATOM 615 C C . LEU A 1 78 ? 10.881 5.556 23.674 1.00 87.19 78 LEU A C 1
ATOM 617 O O . LEU A 1 78 ? 11.463 5.454 22.600 1.00 87.19 78 LEU A O 1
ATOM 621 N N . THR A 1 79 ? 9.548 5.599 23.757 1.00 84.12 79 THR A N 1
ATOM 622 C CA . THR A 1 79 ? 8.675 5.489 22.575 1.00 84.12 79 THR A CA 1
ATOM 623 C C . THR A 1 79 ? 8.919 6.639 21.600 1.00 84.12 79 THR A C 1
ATOM 625 O O . THR A 1 79 ? 8.987 6.415 20.397 1.00 84.12 79 THR A O 1
ATOM 628 N N . LEU A 1 80 ? 9.088 7.865 22.110 1.00 86.19 80 LEU A N 1
ATOM 629 C CA . LEU A 1 80 ? 9.415 9.027 21.285 1.00 86.19 80 LEU A CA 1
ATOM 630 C C . LEU A 1 80 ? 10.778 8.867 20.598 1.00 86.19 80 LEU A C 1
ATOM 632 O O . LEU A 1 80 ? 10.871 9.124 19.403 1.00 86.19 80 LEU A O 1
ATOM 636 N N . THR A 1 81 ? 11.809 8.425 21.321 1.00 87.88 81 THR A N 1
ATOM 637 C CA . THR A 1 81 ? 13.145 8.211 20.750 1.00 87.88 81 THR A CA 1
ATOM 638 C C . THR A 1 81 ? 13.110 7.155 19.650 1.00 87.88 81 THR A C 1
ATOM 640 O O . THR A 1 81 ? 13.635 7.391 18.567 1.00 87.88 81 THR A O 1
ATOM 643 N N . VAL A 1 82 ? 12.432 6.027 19.881 1.00 87.94 82 VAL A N 1
ATOM 644 C CA . VAL A 1 82 ? 12.292 4.957 18.880 1.00 87.94 82 VAL A CA 1
ATOM 645 C C . VAL A 1 82 ? 11.498 5.430 17.659 1.00 87.94 82 VAL A C 1
ATOM 647 O O . VAL A 1 82 ? 11.908 5.155 16.535 1.00 87.94 82 VAL A O 1
ATOM 650 N N . ASP A 1 83 ? 10.406 6.179 17.850 1.00 88.00 83 ASP A N 1
ATOM 651 C CA . ASP A 1 83 ? 9.630 6.742 16.736 1.00 88.00 83 ASP A CA 1
ATOM 652 C C . ASP A 1 83 ? 10.475 7.740 15.909 1.00 88.00 83 ASP A C 1
ATOM 654 O O . ASP A 1 83 ? 10.421 7.711 14.681 1.00 88.00 83 ASP A O 1
ATOM 658 N N . ILE A 1 84 ? 11.296 8.585 16.553 1.00 89.88 84 ILE A N 1
ATOM 659 C CA . ILE A 1 84 ? 12.216 9.511 15.862 1.00 89.88 84 ILE A CA 1
ATOM 660 C C . ILE A 1 84 ? 13.287 8.740 15.083 1.00 89.88 84 ILE A C 1
ATOM 662 O O . ILE A 1 84 ? 13.507 9.027 13.907 1.00 89.88 84 ILE A O 1
ATOM 666 N N . MET A 1 85 ? 13.935 7.752 15.707 1.00 89.50 85 MET A N 1
ATOM 667 C CA . MET A 1 85 ? 14.955 6.933 15.041 1.00 89.50 85 MET A CA 1
ATOM 668 C C . MET A 1 85 ? 14.378 6.197 13.828 1.00 89.50 85 MET A C 1
ATOM 670 O O . MET A 1 85 ? 15.011 6.162 12.775 1.00 89.50 85 MET A O 1
ATOM 674 N N . ALA A 1 86 ? 13.156 5.671 13.946 1.00 87.56 86 ALA A N 1
ATOM 675 C CA . ALA A 1 86 ? 12.466 5.018 12.840 1.00 87.56 86 ALA A CA 1
ATOM 676 C C . ALA A 1 86 ? 12.210 5.981 11.669 1.00 87.56 86 ALA A C 1
ATOM 678 O O . ALA A 1 86 ? 12.433 5.608 10.520 1.00 87.56 86 ALA A O 1
ATOM 679 N N . ILE A 1 87 ? 11.798 7.225 11.942 1.00 89.69 87 ILE A N 1
ATOM 680 C CA . ILE A 1 87 ? 11.584 8.239 10.897 1.00 89.69 87 ILE A CA 1
ATOM 681 C C . ILE A 1 87 ? 12.899 8.603 10.211 1.00 89.69 87 ILE A C 1
ATOM 683 O O . ILE A 1 87 ? 12.932 8.663 8.985 1.00 89.69 87 ILE A O 1
ATOM 687 N N . ILE A 1 88 ? 13.981 8.801 10.971 1.00 88.88 88 ILE A N 1
ATOM 688 C CA . ILE A 1 88 ? 15.307 9.108 10.408 1.00 88.88 88 ILE A CA 1
ATOM 689 C C . ILE A 1 88 ? 15.765 7.976 9.483 1.00 88.88 88 ILE A C 1
ATOM 691 O O . ILE A 1 88 ? 16.180 8.232 8.357 1.00 88.88 88 ILE A O 1
ATOM 695 N N . MET A 1 89 ? 15.624 6.724 9.923 1.00 86.06 89 MET A N 1
ATOM 696 C CA . MET A 1 89 ? 16.009 5.551 9.135 1.00 86.06 89 MET A CA 1
ATOM 697 C C . MET A 1 89 ? 15.167 5.392 7.859 1.00 86.06 89 MET A C 1
ATOM 699 O O . MET A 1 89 ? 15.670 4.941 6.835 1.00 86.06 89 MET A O 1
ATOM 703 N N . GLN A 1 90 ? 13.890 5.777 7.895 1.00 88.88 90 GLN A N 1
ATOM 704 C CA . GLN A 1 90 ? 12.977 5.666 6.750 1.00 88.88 90 GLN A CA 1
ATOM 705 C C . GLN A 1 90 ? 13.038 6.881 5.808 1.00 88.88 90 GLN A C 1
ATOM 707 O O . GLN A 1 90 ? 12.671 6.764 4.638 1.00 88.88 90 GLN A O 1
ATOM 712 N N . ALA A 1 91 ? 13.548 8.028 6.274 1.00 86.62 91 ALA A N 1
ATOM 713 C CA . ALA A 1 91 ? 13.697 9.253 5.485 1.00 86.62 91 ALA A CA 1
ATOM 714 C C . ALA A 1 91 ? 14.659 9.096 4.297 1.00 86.62 91 ALA A C 1
ATOM 716 O O . ALA A 1 91 ? 14.574 9.864 3.338 1.00 86.62 91 ALA A O 1
ATOM 717 N N . CYS A 1 92 ? 15.523 8.073 4.312 1.00 82.00 92 CYS A N 1
ATOM 718 C CA . CYS A 1 92 ? 16.385 7.715 3.185 1.00 82.00 92 CYS A CA 1
ATOM 719 C C . CYS A 1 92 ? 15.604 7.578 1.865 1.00 82.00 92 CYS A C 1
ATOM 721 O O . CYS A 1 92 ? 16.129 7.927 0.810 1.00 82.00 92 CYS A O 1
ATOM 723 N N . VAL A 1 93 ? 14.332 7.155 1.911 1.00 83.69 93 VAL A N 1
ATOM 724 C CA . VAL A 1 93 ? 13.502 6.995 0.706 1.00 83.69 93 VAL A CA 1
ATOM 725 C C . VAL A 1 93 ? 13.228 8.315 -0.019 1.00 83.69 93 VAL A C 1
ATOM 727 O O . VAL A 1 93 ? 13.109 8.331 -1.242 1.00 83.69 93 VAL A O 1
ATOM 730 N N . CYS A 1 94 ? 13.185 9.435 0.709 1.00 80.69 94 CYS A N 1
ATOM 731 C CA . CYS A 1 94 ? 12.937 10.762 0.144 1.00 80.69 94 CYS A CA 1
ATOM 732 C C . CYS A 1 94 ? 14.103 11.255 -0.722 1.00 80.69 94 CYS A C 1
ATOM 734 O O . CYS A 1 94 ? 13.898 12.067 -1.621 1.00 80.69 94 CYS A O 1
ATOM 736 N N . PHE A 1 95 ? 15.316 10.747 -0.485 1.00 80.44 95 PHE A N 1
ATOM 737 C CA . PHE A 1 95 ? 16.499 11.093 -1.272 1.00 80.44 95 PHE A CA 1
ATOM 738 C C . PHE A 1 95 ? 16.601 10.290 -2.574 1.00 80.44 95 PHE A C 1
ATOM 740 O O . PHE A 1 95 ? 17.290 10.720 -3.495 1.00 80.44 95 PHE A O 1
ATOM 747 N N . ILE A 1 96 ? 15.889 9.164 -2.702 1.00 79.62 96 ILE A N 1
ATOM 748 C CA . ILE A 1 96 ? 15.980 8.281 -3.876 1.00 79.62 96 ILE A CA 1
ATOM 749 C C . ILE A 1 96 ? 15.548 8.983 -5.175 1.00 79.62 96 ILE A C 1
ATOM 751 O O . ILE A 1 96 ? 16.317 8.918 -6.131 1.00 79.62 96 ILE A O 1
ATOM 755 N N . PRO A 1 97 ? 14.407 9.704 -5.254 1.00 76.12 97 PRO A N 1
ATOM 756 C CA . PRO A 1 97 ? 14.043 10.468 -6.453 1.00 76.12 97 PRO A CA 1
ATOM 757 C C . PRO A 1 97 ? 15.092 11.507 -6.847 1.00 76.12 97 PRO A C 1
ATOM 759 O O . PRO A 1 97 ? 15.354 11.691 -8.032 1.00 76.12 97 PRO A O 1
ATOM 762 N N . TYR A 1 98 ? 15.704 12.165 -5.858 1.00 76.75 98 TYR A N 1
ATOM 763 C CA . TYR A 1 98 ? 16.733 13.177 -6.080 1.00 76.75 98 TYR A CA 1
ATOM 764 C C . TYR A 1 98 ? 18.031 12.558 -6.607 1.00 76.75 98 TYR A C 1
ATOM 766 O O . TYR A 1 98 ? 18.586 13.049 -7.584 1.00 76.75 98 TYR A O 1
ATOM 774 N N . ILE A 1 99 ? 18.475 11.442 -6.022 1.00 76.19 99 ILE A N 1
ATOM 775 C CA . ILE A 1 99 ? 19.641 10.685 -6.497 1.00 76.19 99 ILE A CA 1
ATOM 776 C C . ILE A 1 99 ? 19.391 10.169 -7.917 1.00 76.19 99 ILE A C 1
ATOM 778 O O . ILE A 1 99 ? 20.257 10.316 -8.775 1.00 76.19 99 ILE A O 1
ATOM 782 N N . LEU A 1 100 ? 18.200 9.622 -8.192 1.00 72.12 100 LEU A N 1
ATOM 783 C CA . LEU A 1 100 ? 17.837 9.150 -9.530 1.00 72.12 100 LEU A CA 1
ATOM 784 C C . LEU A 1 100 ? 17.822 10.293 -10.549 1.00 72.12 100 LEU A C 1
ATOM 786 O O . LEU A 1 100 ? 18.278 10.118 -11.675 1.00 72.12 100 LEU A O 1
ATOM 790 N N . TYR A 1 101 ? 17.300 11.457 -10.156 1.00 71.81 101 TYR A N 1
ATOM 791 C CA . TYR A 1 101 ? 17.284 12.653 -10.989 1.00 71.81 101 TYR A CA 1
ATOM 792 C C . TYR A 1 101 ? 18.705 13.157 -11.268 1.00 71.81 101 TYR A C 1
ATOM 794 O O . TYR A 1 101 ? 19.045 13.390 -12.423 1.00 71.81 101 TYR A O 1
ATOM 802 N N . PHE A 1 102 ? 19.550 13.266 -10.240 1.00 70.81 102 PHE A N 1
ATOM 803 C CA . PHE A 1 102 ? 20.916 13.782 -10.350 1.00 70.81 102 PHE A CA 1
ATOM 804 C C . PHE A 1 102 ? 21.836 12.850 -11.146 1.00 70.81 102 PHE A C 1
ATOM 806 O O . PHE A 1 102 ? 22.479 13.295 -12.089 1.00 70.81 102 PHE A O 1
ATOM 813 N N . HIS A 1 103 ? 21.839 11.549 -10.832 1.00 67.31 103 HIS A N 1
ATOM 814 C CA . HIS A 1 103 ? 22.622 10.542 -11.559 1.00 67.31 103 HIS A CA 1
ATOM 815 C C . HIS A 1 103 ? 22.251 10.493 -13.049 1.00 67.31 103 HIS A C 1
ATOM 817 O O . HIS A 1 103 ? 23.081 10.212 -13.913 1.00 67.31 103 HIS A O 1
ATOM 823 N N . TYR A 1 104 ? 20.991 10.790 -13.365 1.00 62.47 104 TYR A N 1
ATOM 824 C CA . TYR A 1 104 ? 20.518 10.798 -14.737 1.00 62.47 104 TYR A CA 1
ATOM 825 C C . TYR A 1 104 ? 20.759 12.133 -15.462 1.00 62.47 104 TYR A C 1
ATOM 827 O O . TYR A 1 104 ? 21.007 12.144 -16.667 1.00 62.47 104 TYR A O 1
ATOM 835 N N . ASN A 1 105 ? 20.733 13.255 -14.740 1.00 62.34 105 ASN A N 1
ATOM 836 C CA . ASN A 1 105 ? 21.005 14.590 -15.274 1.00 62.34 105 ASN A CA 1
ATOM 837 C C . ASN A 1 105 ? 22.474 14.801 -15.694 1.00 62.34 105 ASN A C 1
ATOM 839 O O . ASN A 1 105 ? 22.812 15.870 -16.174 1.00 62.34 105 ASN A O 1
ATOM 843 N N . ASP A 1 106 ? 23.345 13.805 -15.564 1.00 57.62 106 ASP A N 1
ATOM 844 C CA . ASP A 1 106 ? 24.676 13.825 -16.185 1.00 57.62 106 ASP A CA 1
ATOM 845 C C . ASP A 1 106 ? 24.662 13.171 -17.593 1.00 57.62 106 ASP A C 1
ATOM 847 O O . ASP A 1 106 ? 25.466 13.485 -18.463 1.00 57.62 106 ASP A O 1
ATOM 851 N N . ASN A 1 107 ? 23.649 12.339 -17.889 1.00 58.12 107 ASN A N 1
ATOM 852 C CA . ASN A 1 107 ? 23.455 11.602 -19.151 1.00 58.12 107 ASN A CA 1
ATOM 853 C C . ASN A 1 107 ? 22.321 12.206 -20.025 1.00 58.12 107 ASN A C 1
ATOM 855 O O . ASN A 1 107 ? 21.507 11.496 -20.622 1.00 58.12 107 ASN A O 1
ATOM 859 N N . ILE A 1 108 ? 22.246 13.542 -20.082 1.00 50.56 108 ILE A N 1
ATOM 860 C CA . ILE A 1 108 ? 21.063 14.385 -20.392 1.00 50.56 108 ILE A CA 1
ATOM 861 C C . ILE A 1 108 ? 20.253 14.116 -21.679 1.00 50.56 108 ILE A C 1
ATOM 863 O O . ILE A 1 108 ? 19.134 14.617 -21.780 1.00 50.56 108 ILE A O 1
ATOM 867 N N . ARG A 1 109 ? 20.701 13.345 -22.677 1.00 49.09 109 ARG A N 1
ATOM 868 C CA . ARG A 1 109 ? 20.022 13.346 -23.999 1.00 49.09 109 ARG A CA 1
ATOM 869 C C . ARG A 1 109 ? 19.067 12.197 -24.318 1.00 49.09 109 ARG A C 1
ATOM 871 O O . ARG A 1 109 ? 18.422 12.268 -25.360 1.00 49.09 109 ARG A O 1
ATOM 878 N N . ALA A 1 110 ? 18.884 11.192 -23.462 1.00 50.78 110 ALA A N 1
ATOM 879 C CA . ALA A 1 110 ? 18.074 10.029 -23.849 1.00 50.78 110 ALA A CA 1
ATOM 880 C C . ALA A 1 110 ? 17.219 9.422 -22.724 1.00 50.78 110 ALA A C 1
ATOM 882 O O . ALA A 1 110 ? 17.215 8.203 -22.561 1.00 50.78 110 ALA A O 1
ATOM 883 N N . LEU A 1 111 ? 16.492 10.229 -21.930 1.00 55.69 111 LEU A N 1
ATOM 884 C CA . LEU A 1 111 ? 15.637 9.659 -20.875 1.00 55.69 111 LEU A CA 1
ATOM 885 C C . LEU A 1 111 ? 14.386 9.032 -21.497 1.00 55.69 111 LEU A C 1
ATOM 887 O O . LEU A 1 111 ? 13.537 9.779 -21.997 1.00 55.69 111 LEU A O 1
ATOM 891 N N . PRO A 1 112 ? 14.212 7.696 -21.452 1.00 60.72 112 PRO A N 1
ATOM 892 C CA . PRO A 1 112 ? 12.971 7.082 -21.896 1.00 60.72 112 PRO A CA 1
ATOM 893 C C . PRO A 1 112 ? 11.803 7.603 -21.047 1.00 60.72 112 PRO A C 1
ATOM 895 O O . PRO A 1 112 ? 11.922 7.750 -19.827 1.00 60.72 112 PRO A O 1
ATOM 898 N N . LYS A 1 113 ? 10.656 7.869 -21.691 1.00 63.75 113 LYS A N 1
ATOM 899 C CA . LYS A 1 113 ? 9.432 8.390 -21.042 1.00 63.75 113 LYS A CA 1
ATOM 900 C C . LYS A 1 113 ? 9.049 7.602 -19.776 1.00 63.75 113 LYS A C 1
ATOM 902 O O . LYS A 1 113 ? 8.647 8.205 -18.788 1.00 63.75 113 LYS A O 1
ATOM 907 N N . SER A 1 114 ? 9.289 6.289 -19.769 1.00 63.78 114 SER A N 1
ATOM 908 C CA . SER A 1 114 ? 9.018 5.383 -18.643 1.00 63.78 114 SER A CA 1
ATOM 909 C C . SER A 1 114 ? 9.704 5.772 -17.328 1.00 63.78 114 SER A C 1
ATOM 911 O O . SER A 1 114 ? 9.135 5.563 -16.258 1.00 63.78 114 SER A O 1
ATOM 913 N N . LYS A 1 115 ? 10.903 6.368 -17.379 1.00 64.88 115 LYS A N 1
ATOM 914 C CA . LYS A 1 115 ? 11.658 6.755 -16.177 1.00 64.88 115 LYS A CA 1
ATOM 915 C C . LYS A 1 115 ? 11.239 8.117 -15.613 1.00 64.88 115 LYS A C 1
ATOM 917 O O . LYS A 1 115 ? 11.387 8.336 -14.416 1.00 64.88 115 LYS A O 1
ATOM 922 N N . LYS A 1 116 ? 10.656 9.011 -16.425 1.00 68.19 116 LYS A N 1
ATOM 923 C CA . LYS A 1 116 ? 10.049 10.260 -15.918 1.00 68.19 116 LYS A CA 1
ATOM 924 C C . LYS A 1 116 ? 8.798 9.969 -15.092 1.00 68.19 116 LYS A C 1
ATOM 926 O O . LYS A 1 116 ? 8.611 10.558 -14.031 1.00 68.19 116 LYS A O 1
ATOM 931 N N . ASP A 1 117 ? 8.002 8.996 -15.528 1.00 74.00 117 ASP A N 1
ATOM 932 C CA . ASP A 1 117 ? 6.802 8.568 -14.806 1.00 74.00 117 ASP A CA 1
ATOM 933 C C . ASP A 1 117 ? 7.133 7.954 -13.436 1.00 74.00 117 ASP A C 1
ATOM 935 O O . ASP A 1 117 ? 6.315 8.013 -12.515 1.00 74.00 117 ASP A O 1
ATOM 939 N N . LEU A 1 118 ? 8.334 7.387 -13.274 1.00 76.00 118 LEU A N 1
ATOM 940 C CA . LEU A 1 118 ? 8.801 6.780 -12.026 1.00 76.00 118 LEU A CA 1
ATOM 941 C C . LEU A 1 118 ? 8.902 7.799 -10.878 1.00 76.00 118 LEU A C 1
ATOM 943 O O . LEU A 1 118 ? 8.519 7.475 -9.753 1.00 76.00 118 LEU A O 1
ATOM 947 N N . LEU A 1 119 ? 9.344 9.031 -11.169 1.00 80.81 119 LEU A N 1
ATOM 948 C CA . LEU A 1 119 ? 9.563 10.096 -10.176 1.00 80.81 119 LEU A CA 1
ATOM 949 C C . LEU A 1 119 ? 8.293 10.431 -9.384 1.00 80.81 119 LEU A C 1
ATOM 951 O O . LEU A 1 119 ? 8.361 10.624 -8.175 1.00 80.81 119 LEU A O 1
ATOM 955 N N . TRP A 1 120 ? 7.138 10.454 -10.054 1.00 83.00 120 TRP A N 1
ATOM 956 C CA . TRP A 1 120 ? 5.837 10.705 -9.423 1.00 83.00 120 TRP A CA 1
ATOM 957 C C . TRP A 1 120 ? 5.136 9.428 -8.969 1.00 83.00 120 TRP A C 1
ATOM 959 O O . TRP A 1 120 ? 4.403 9.441 -7.980 1.00 83.00 120 TRP A O 1
ATOM 969 N N . THR A 1 121 ? 5.381 8.308 -9.652 1.00 88.12 121 THR A N 1
ATOM 970 C CA . THR A 1 121 ? 4.791 7.017 -9.277 1.00 88.12 121 THR A CA 1
ATOM 971 C C . THR A 1 121 ? 5.276 6.570 -7.896 1.00 88.12 121 THR A C 1
ATOM 973 O O . THR A 1 121 ? 4.476 6.042 -7.127 1.00 88.12 121 THR A O 1
ATOM 976 N N . LEU A 1 122 ? 6.547 6.805 -7.545 1.00 88.50 122 LEU A N 1
ATOM 977 C CA . LEU A 1 122 ? 7.093 6.415 -6.241 1.00 88.50 122 LEU A CA 1
ATOM 978 C C . LEU A 1 122 ? 6.368 7.090 -5.058 1.00 88.50 122 LEU A C 1
ATOM 980 O O . LEU A 1 122 ? 5.765 6.361 -4.266 1.00 88.50 122 LEU A O 1
ATOM 984 N N . PRO A 1 123 ? 6.354 8.430 -4.913 1.00 88.38 123 PRO A N 1
ATOM 985 C CA . PRO A 1 123 ? 5.666 9.076 -3.796 1.00 88.38 123 PRO A CA 1
ATOM 986 C C . PRO A 1 123 ? 4.163 8.781 -3.802 1.00 88.38 123 PRO A C 1
ATOM 988 O O . PRO A 1 123 ? 3.583 8.584 -2.736 1.00 88.38 123 PRO A O 1
ATOM 991 N N . LEU A 1 124 ? 3.543 8.666 -4.983 1.00 90.50 124 LEU A N 1
ATOM 992 C CA . LEU A 1 124 ? 2.144 8.261 -5.104 1.00 90.50 124 LEU A CA 1
ATOM 993 C C . LEU A 1 124 ? 1.915 6.852 -4.538 1.00 90.50 124 LEU A C 1
ATOM 995 O O . LEU A 1 124 ? 0.993 6.655 -3.752 1.00 90.50 124 LEU A O 1
ATOM 999 N N . SER A 1 125 ? 2.762 5.880 -4.886 1.00 91.94 125 SER A N 1
ATOM 1000 C CA . SER A 1 125 ? 2.650 4.508 -4.378 1.00 91.94 125 SER A CA 1
ATOM 1001 C C . SER A 1 125 ? 2.816 4.445 -2.858 1.00 91.94 125 SER A C 1
ATOM 1003 O O . SER A 1 125 ? 1.998 3.819 -2.188 1.00 91.94 125 SER A O 1
ATOM 1005 N N . LEU A 1 126 ? 3.792 5.168 -2.295 1.00 90.19 126 LEU A N 1
ATOM 1006 C CA . LEU A 1 126 ? 4.017 5.244 -0.847 1.00 90.19 126 LEU A CA 1
ATOM 1007 C C . LEU A 1 126 ? 2.827 5.886 -0.123 1.00 90.19 126 LEU A C 1
ATOM 1009 O O . LEU A 1 126 ? 2.382 5.384 0.912 1.00 90.19 126 LEU A O 1
ATOM 1013 N N . LEU A 1 127 ? 2.266 6.957 -0.691 1.00 90.75 127 LEU A N 1
ATOM 1014 C CA . LEU A 1 127 ? 1.061 7.599 -0.171 1.00 90.75 127 LEU A CA 1
ATOM 1015 C C . LEU A 1 127 ? -0.126 6.638 -0.193 1.00 90.75 127 LEU A C 1
ATOM 1017 O O . LEU A 1 127 ? -0.817 6.509 0.817 1.00 90.75 127 LEU A O 1
ATOM 1021 N N . LEU A 1 128 ? -0.345 5.923 -1.296 1.00 92.44 128 LEU A N 1
ATOM 1022 C CA . LEU A 1 128 ? -1.441 4.961 -1.397 1.00 92.44 128 LEU A CA 1
ATOM 1023 C C . LEU A 1 128 ? -1.293 3.823 -0.378 1.00 92.44 128 LEU A C 1
ATOM 1025 O O . LEU A 1 128 ? -2.271 3.444 0.266 1.00 92.44 128 LEU A O 1
ATOM 1029 N N . ILE A 1 129 ? -0.071 3.325 -0.169 1.00 92.62 129 ILE A N 1
ATOM 1030 C CA . ILE A 1 129 ? 0.204 2.289 0.834 1.00 92.62 129 ILE A CA 1
ATOM 1031 C C . ILE A 1 129 ? -0.072 2.806 2.255 1.00 92.62 129 ILE A C 1
ATOM 1033 O O . ILE A 1 129 ? -0.572 2.064 3.103 1.00 92.62 129 ILE A O 1
ATOM 1037 N N . SER A 1 130 ? 0.158 4.091 2.531 1.00 90.56 130 SER A N 1
ATOM 1038 C CA . SER A 1 130 ? -0.118 4.658 3.857 1.00 90.56 130 SER A CA 1
ATOM 1039 C C . SER A 1 130 ? -1.591 4.537 4.281 1.00 90.56 130 SER A C 1
ATOM 1041 O O . SER A 1 130 ? -1.870 4.377 5.474 1.00 90.56 130 SER A O 1
ATOM 1043 N N . PHE A 1 131 ? -2.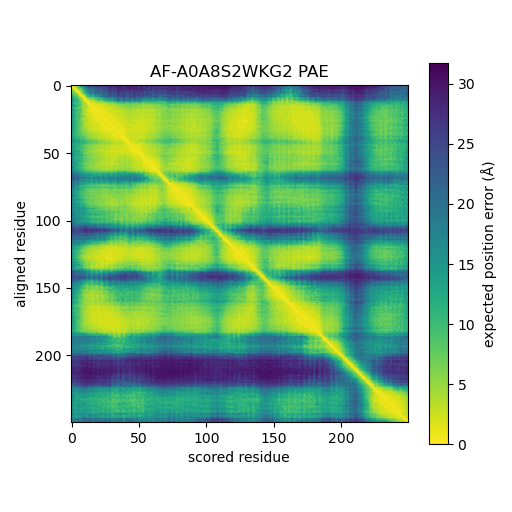532 4.494 3.326 1.00 88.69 131 PHE A N 1
ATOM 1044 C CA . PHE A 1 131 ? -3.950 4.267 3.621 1.00 88.69 131 PHE A CA 1
ATOM 1045 C C . PHE A 1 131 ? -4.219 2.904 4.256 1.00 88.69 131 PHE A C 1
ATOM 1047 O O . PHE A 1 131 ? -5.204 2.780 4.970 1.00 88.69 131 PHE A O 1
ATOM 1054 N N . GLY A 1 132 ? -3.344 1.904 4.102 1.00 86.62 132 GLY A N 1
ATOM 1055 C CA . GLY A 1 132 ? -3.478 0.611 4.787 1.00 86.62 132 GLY A CA 1
ATOM 1056 C C . GLY A 1 132 ? -3.410 0.718 6.316 1.00 86.62 132 GLY A C 1
ATOM 1057 O O . GLY A 1 132 ? -3.960 -0.118 7.029 1.00 86.62 132 GLY A O 1
ATOM 1058 N N . TYR A 1 133 ? -2.807 1.789 6.838 1.00 83.62 133 TYR A N 1
ATOM 1059 C CA . TYR A 1 133 ? -2.638 2.028 8.274 1.00 83.62 133 TYR A CA 1
ATOM 1060 C C . TYR A 1 133 ? -3.764 2.877 8.888 1.00 83.62 133 TYR A C 1
ATOM 1062 O O . TYR A 1 133 ? -3.683 3.265 10.056 1.00 83.62 133 TYR A O 1
ATOM 1070 N N . TRP A 1 134 ? -4.832 3.160 8.135 1.00 82.81 134 TRP A N 1
ATOM 1071 C CA . TRP A 1 134 ? -5.939 4.031 8.546 1.00 82.81 134 TRP A CA 1
ATOM 1072 C C . TRP A 1 134 ? -6.589 3.638 9.891 1.00 82.81 134 TRP A C 1
ATOM 1074 O O . TRP A 1 134 ? -6.996 4.514 10.662 1.00 82.81 134 TRP A O 1
ATOM 1084 N N . GLU A 1 135 ? -6.657 2.341 10.223 1.00 76.06 135 GLU A N 1
ATOM 1085 C CA . GLU A 1 135 ? -7.215 1.860 11.500 1.00 76.06 135 GLU A CA 1
ATOM 1086 C C . GLU A 1 135 ? -6.417 2.364 12.717 1.00 76.06 135 GLU A C 1
ATOM 1088 O O . GLU A 1 135 ? -6.991 2.631 13.778 1.00 76.06 135 GLU A O 1
ATOM 1093 N N . SER A 1 136 ? -5.097 2.520 12.575 1.00 76.44 136 SER A N 1
ATOM 1094 C CA . SER A 1 136 ? -4.208 2.955 13.661 1.00 76.44 136 SER A CA 1
ATOM 1095 C C . SER A 1 136 ? -4.410 4.426 14.011 1.00 76.44 136 SER A C 1
ATOM 1097 O O . SER A 1 136 ? -4.405 4.787 15.187 1.00 76.44 136 SER A O 1
ATOM 1099 N N . PHE A 1 137 ? -4.647 5.274 13.011 1.00 67.31 137 PHE A N 1
ATOM 1100 C CA . PHE A 1 137 ? -4.859 6.709 13.226 1.00 67.31 137 PHE A CA 1
ATOM 1101 C C . PHE A 1 137 ? -6.226 7.003 13.823 1.00 67.31 137 PHE A C 1
ATOM 1103 O O . PHE A 1 137 ? -6.392 7.908 14.627 1.00 67.31 137 PHE A O 1
ATOM 1110 N N . THR A 1 138 ? -7.219 6.200 13.488 1.00 62.38 138 THR A N 1
ATOM 1111 C CA . THR A 1 138 ? -8.603 6.464 13.875 1.00 62.38 138 THR A CA 1
ATOM 1112 C C . THR A 1 138 ? -8.970 5.878 15.248 1.00 62.38 138 THR A C 1
ATOM 1114 O O . THR A 1 138 ? -9.944 6.302 15.873 1.00 62.38 138 THR A O 1
ATOM 1117 N N . ALA A 1 139 ? -8.165 4.941 15.768 1.00 55.41 139 ALA A N 1
ATOM 1118 C CA . ALA A 1 139 ? -8.251 4.445 17.147 1.00 55.41 139 ALA A CA 1
ATOM 1119 C C . ALA A 1 139 ? -7.656 5.417 18.183 1.00 55.41 139 ALA A C 1
ATOM 1121 O O . ALA A 1 139 ? -7.991 5.361 19.370 1.00 55.41 139 ALA A O 1
ATOM 1122 N N . VAL A 1 140 ? -6.775 6.302 17.731 1.00 54.44 140 VAL A N 1
ATOM 1123 C CA . VAL A 1 140 ? -6.193 7.383 18.511 1.00 54.44 140 VAL A CA 1
ATOM 1124 C C . VAL A 1 140 ? -7.228 8.499 18.603 1.00 54.44 140 VAL A C 1
ATOM 1126 O O . VAL A 1 140 ? -7.734 8.955 17.586 1.00 54.44 140 VAL A O 1
ATOM 1129 N N . GLY A 1 141 ? -7.594 8.896 19.824 1.00 53.19 141 GLY A N 1
ATOM 1130 C CA . GLY A 1 141 ? -8.605 9.923 20.078 1.00 53.19 141 GLY A CA 1
ATOM 1131 C C . GLY A 1 141 ? -8.192 11.284 19.525 1.00 53.19 141 GLY A C 1
ATOM 1132 O O . GLY A 1 141 ? -7.707 12.132 20.271 1.00 53.19 141 GLY A O 1
ATOM 1133 N N . PHE A 1 142 ? -8.384 11.483 18.224 1.00 51.38 142 PHE A N 1
ATOM 1134 C CA . PHE A 1 142 ? -8.401 12.792 17.602 1.00 51.38 142 PHE A CA 1
ATOM 1135 C C . PHE A 1 142 ? -9.477 13.622 18.298 1.00 51.38 142 PHE A C 1
ATOM 1137 O O . PHE A 1 142 ? -10.566 13.116 18.573 1.00 51.38 142 PHE A O 1
ATOM 1144 N N . THR A 1 143 ? -9.106 14.863 18.614 1.00 46.62 143 THR A N 1
ATOM 1145 C CA . THR A 1 143 ? -9.904 16.006 19.084 1.00 46.62 143 THR A CA 1
ATOM 1146 C C . THR A 1 143 ? -11.421 15.801 19.062 1.00 46.62 143 THR A C 1
ATOM 1148 O O . THR A 1 143 ? -11.944 15.307 18.070 1.00 46.62 143 THR A O 1
ATOM 1151 N N . LYS A 1 144 ? -12.103 16.245 20.136 1.00 51.88 144 LYS A N 1
ATOM 1152 C CA . LYS A 1 144 ? -13.554 16.184 20.455 1.00 51.88 144 LYS A CA 1
ATOM 1153 C C . LYS A 1 144 ? -14.517 16.666 19.338 1.00 51.88 144 LYS A C 1
ATOM 1155 O O . LYS A 1 144 ? -15.344 17.543 19.563 1.00 51.88 144 LYS A O 1
ATOM 1160 N N . HIS A 1 145 ? -14.416 16.141 18.127 1.00 56.19 145 HIS A N 1
ATOM 1161 C CA . HIS A 1 145 ? -15.245 16.488 16.985 1.00 56.19 145 HIS A CA 1
ATOM 1162 C C . HIS A 1 145 ? -16.208 15.331 16.703 1.00 56.19 145 HIS A C 1
ATOM 1164 O O . HIS A 1 145 ? -15.825 14.166 16.767 1.00 56.19 145 HIS A O 1
ATOM 1170 N N . LEU A 1 146 ? -17.464 15.615 16.346 1.00 54.69 146 LEU A N 1
ATOM 1171 C CA . LEU A 1 146 ? -18.502 14.580 16.190 1.00 54.69 146 LEU A CA 1
ATOM 1172 C C . LEU A 1 146 ? -18.126 13.444 15.215 1.00 54.69 146 LEU A C 1
ATOM 1174 O O . LEU A 1 146 ? -18.592 12.310 15.360 1.00 54.69 146 LEU A O 1
ATOM 1178 N N . LEU A 1 147 ? -17.289 13.739 14.218 1.00 57.66 147 LEU A N 1
ATOM 1179 C CA . LEU A 1 147 ? -16.825 12.766 13.226 1.00 57.66 147 LEU A CA 1
ATOM 1180 C C . LEU A 1 147 ? -15.860 11.731 13.824 1.00 57.66 147 LEU A C 1
ATOM 1182 O O . LEU A 1 147 ? -15.958 10.550 13.485 1.00 57.66 147 LEU A O 1
ATOM 1186 N N . THR A 1 148 ? -14.986 12.133 14.752 1.00 64.38 148 THR A N 1
ATOM 1187 C CA . THR A 1 148 ? -14.010 11.227 15.380 1.00 64.38 148 THR A CA 1
ATOM 1188 C C . THR A 1 148 ? -14.705 10.256 16.331 1.00 64.38 148 THR A C 1
ATOM 1190 O O . THR A 1 148 ? -14.365 9.075 16.352 1.00 64.38 148 THR A O 1
ATOM 1193 N N . ASP A 1 149 ? -15.773 10.683 17.008 1.00 65.56 149 ASP A N 1
ATOM 1194 C CA . ASP A 1 149 ? -16.595 9.806 17.853 1.00 65.56 149 ASP A CA 1
ATOM 1195 C C . ASP A 1 149 ? -17.437 8.802 17.054 1.00 65.56 149 ASP A C 1
ATOM 1197 O O . ASP A 1 149 ? -17.617 7.649 17.470 1.00 65.56 149 ASP A O 1
ATOM 1201 N N . ARG A 1 150 ? -17.978 9.199 15.894 1.00 68.06 150 ARG A N 1
ATOM 1202 C CA . ARG A 1 150 ? -18.671 8.257 14.993 1.00 68.06 150 ARG A CA 1
ATOM 1203 C C . ARG A 1 150 ? -17.697 7.223 14.431 1.00 68.06 150 ARG A C 1
ATOM 1205 O O . ARG A 1 150 ? -18.000 6.030 14.468 1.00 68.06 150 ARG A O 1
ATOM 1212 N N . LEU A 1 151 ? -16.519 7.660 13.997 1.00 70.25 151 LEU A N 1
ATOM 1213 C CA . LEU A 1 151 ? -15.482 6.789 13.453 1.00 70.25 151 LEU A CA 1
ATOM 1214 C C . LEU A 1 151 ? -14.898 5.851 14.521 1.00 70.25 151 LEU A C 1
ATOM 1216 O O . LEU A 1 151 ? -14.801 4.648 14.291 1.00 70.25 151 LEU A O 1
ATOM 1220 N N . SER A 1 152 ? -14.632 6.354 15.730 1.00 70.69 152 SER A N 1
ATOM 1221 C CA . SER A 1 152 ? -14.174 5.547 16.871 1.00 70.69 152 SER A CA 1
ATOM 1222 C C . SER A 1 152 ? -15.177 4.447 17.226 1.00 70.69 152 SER A C 1
ATOM 1224 O O . SER A 1 152 ? -14.797 3.292 17.442 1.00 70.69 152 SER A O 1
ATOM 1226 N N . ARG A 1 153 ? -16.482 4.760 17.232 1.00 73.88 153 ARG A N 1
ATOM 1227 C CA . ARG A 1 153 ? -17.539 3.751 17.412 1.00 73.88 153 ARG A CA 1
ATOM 1228 C C . ARG A 1 153 ? -17.554 2.734 16.272 1.00 73.88 153 ARG A C 1
ATOM 1230 O O . ARG A 1 153 ? -17.631 1.536 16.545 1.00 73.88 153 ARG A O 1
ATOM 1237 N N . ALA A 1 154 ? -17.426 3.187 15.027 1.00 74.44 154 ALA A N 1
ATOM 1238 C CA . ALA A 1 154 ? -17.383 2.313 13.860 1.00 74.44 154 ALA A CA 1
ATOM 1239 C C . ALA A 1 154 ? -16.188 1.340 13.905 1.00 74.44 154 ALA A C 1
ATOM 1241 O O . ALA A 1 154 ? -16.360 0.154 13.644 1.00 74.44 154 ALA A O 1
ATOM 1242 N N . ILE A 1 155 ? -15.014 1.777 14.361 1.00 77.62 155 ILE A N 1
ATOM 1243 C CA . ILE A 1 155 ? -13.824 0.918 14.525 1.00 77.62 155 ILE A CA 1
ATOM 1244 C C . ILE A 1 155 ? -14.006 -0.106 15.638 1.00 77.62 155 ILE A C 1
ATOM 1246 O O . ILE A 1 155 ? -13.597 -1.257 15.502 1.00 77.62 155 ILE A O 1
ATOM 1250 N N . ARG A 1 156 ? -14.645 0.268 16.752 1.00 77.38 156 ARG A N 1
ATOM 1251 C CA . ARG A 1 156 ? -14.972 -0.700 17.814 1.00 77.38 156 ARG A CA 1
ATOM 1252 C C . ARG A 1 156 ? -15.920 -1.787 17.307 1.00 77.38 156 ARG A C 1
ATOM 1254 O O . ARG A 1 156 ? -15.787 -2.937 17.721 1.00 77.38 156 ARG A O 1
ATOM 1261 N N . LEU A 1 157 ? -16.854 -1.436 16.423 1.00 77.50 157 LEU A N 1
ATOM 1262 C CA . LEU A 1 157 ? -17.710 -2.404 15.735 1.00 77.50 157 LEU A CA 1
ATOM 1263 C C . LEU A 1 157 ? -16.898 -3.248 14.745 1.00 77.50 157 LEU A C 1
ATOM 1265 O O . LEU A 1 157 ? -17.025 -4.471 14.767 1.00 77.50 157 LEU A O 1
ATOM 1269 N N . LEU A 1 158 ? -15.995 -2.628 13.978 1.00 79.94 158 LEU A N 1
ATOM 1270 C CA . LEU A 1 158 ? -15.108 -3.312 13.036 1.00 79.94 158 LEU A CA 1
ATOM 1271 C C . LEU A 1 158 ? -14.255 -4.380 13.719 1.00 79.94 158 LEU A C 1
ATOM 1273 O O . LEU A 1 158 ? -14.166 -5.497 13.225 1.00 79.94 158 LEU A O 1
ATOM 1277 N N . LYS A 1 159 ? -13.687 -4.086 14.896 1.00 79.50 159 LYS A N 1
ATOM 1278 C CA . LYS A 1 159 ? -12.900 -5.056 15.680 1.00 79.50 159 LYS A CA 1
ATOM 1279 C C . LYS A 1 159 ? -13.688 -6.328 16.003 1.00 79.50 159 LYS A C 1
ATOM 1281 O O . LYS A 1 159 ? -13.105 -7.406 16.031 1.00 79.50 159 LYS A O 1
ATOM 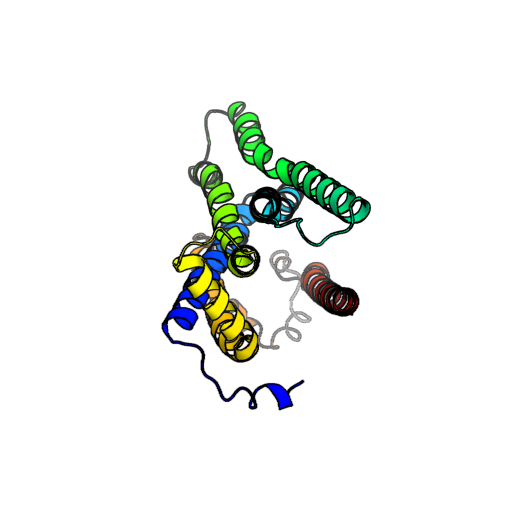1286 N N . LYS A 1 160 ? -15.008 -6.223 16.204 1.00 78.19 160 LYS A N 1
ATOM 1287 C CA . LYS A 1 160 ? -15.892 -7.375 16.458 1.00 78.19 160 LYS A CA 1
ATOM 1288 C C . LYS A 1 160 ? -16.246 -8.137 15.179 1.00 78.19 160 LYS A C 1
ATOM 1290 O O . LYS A 1 160 ? -16.475 -9.339 15.239 1.00 78.19 160 LYS A O 1
ATOM 1295 N N . THR A 1 161 ? -16.286 -7.456 14.035 1.00 79.44 161 THR A N 1
ATOM 1296 C CA . THR A 1 161 ? -16.663 -8.030 12.731 1.00 79.44 161 THR A CA 1
ATOM 1297 C C . THR A 1 161 ? -15.478 -8.292 11.802 1.00 79.44 161 THR A C 1
ATOM 1299 O O . THR A 1 161 ? -15.676 -8.664 10.645 1.00 79.44 161 THR A O 1
ATOM 1302 N N . ARG A 1 162 ? -14.247 -8.123 12.301 1.00 80.88 162 ARG A N 1
ATOM 1303 C CA . ARG A 1 162 ? -13.000 -8.170 11.529 1.00 80.88 162 ARG A CA 1
ATOM 1304 C C . ARG A 1 162 ? -12.859 -9.440 10.684 1.00 80.88 162 ARG A C 1
ATOM 1306 O O . ARG A 1 162 ? -12.603 -9.283 9.494 1.00 80.88 162 ARG A O 1
ATOM 1313 N N . PRO A 1 163 ? -13.077 -10.663 11.213 1.00 81.38 163 PRO A N 1
ATOM 1314 C CA . PRO A 1 163 ? -12.881 -11.874 10.416 1.00 81.38 163 PRO A CA 1
ATOM 1315 C C . PRO A 1 163 ? -13.742 -11.893 9.147 1.00 81.38 163 PRO A C 1
ATOM 1317 O O . PRO A 1 163 ? -13.263 -12.282 8.090 1.00 81.38 163 PRO A O 1
ATOM 1320 N N . LYS A 1 164 ? -14.986 -11.401 9.232 1.00 79.25 164 LYS A N 1
ATOM 1321 C CA . LYS A 1 164 ? -15.918 -11.366 8.098 1.00 79.25 164 LYS A CA 1
ATOM 1322 C C . LYS A 1 164 ? -15.522 -10.325 7.050 1.00 79.25 164 LYS A C 1
ATOM 1324 O O . LYS A 1 164 ? -15.462 -10.650 5.872 1.00 79.25 164 LYS A O 1
ATOM 1329 N N . VAL A 1 165 ? -15.225 -9.093 7.474 1.00 85.12 165 VAL A N 1
ATOM 1330 C CA . VAL A 1 165 ? -14.870 -7.995 6.550 1.00 85.12 165 VAL A CA 1
ATOM 1331 C C . VAL A 1 165 ? -13.537 -8.259 5.856 1.00 85.12 165 VAL A C 1
ATOM 1333 O O . VAL A 1 165 ? -13.402 -8.025 4.660 1.00 85.12 165 VAL A O 1
ATOM 1336 N N . TYR A 1 166 ? -12.551 -8.781 6.586 1.00 84.50 166 TYR A N 1
ATOM 1337 C CA . TYR A 1 166 ? -11.236 -9.053 6.014 1.00 84.50 166 TYR A CA 1
ATOM 1338 C C . TYR A 1 166 ? -11.217 -10.284 5.110 1.00 84.50 166 TYR A C 1
ATOM 1340 O O . TYR A 1 166 ? -10.368 -10.361 4.231 1.00 84.50 166 TYR A O 1
ATOM 1348 N N . MET A 1 167 ? -12.155 -11.222 5.262 1.00 86.00 167 MET A N 1
ATOM 1349 C CA . MET A 1 167 ? -12.292 -12.330 4.318 1.00 86.00 167 MET A CA 1
ATOM 1350 C C . MET A 1 167 ? -12.720 -11.826 2.933 1.00 86.00 167 MET A C 1
ATOM 1352 O O . MET A 1 167 ? -12.084 -12.172 1.939 1.00 86.00 167 MET A O 1
ATOM 1356 N N . THR A 1 168 ? -13.732 -10.952 2.866 1.00 87.50 168 THR A N 1
ATOM 1357 C CA . THR A 1 168 ? -14.169 -10.358 1.590 1.00 87.50 168 THR A CA 1
ATOM 1358 C C . THR A 1 168 ? -13.119 -9.404 1.031 1.00 87.50 168 THR A C 1
ATOM 1360 O O . THR A 1 168 ? -12.808 -9.467 -0.157 1.00 87.50 168 THR A O 1
ATOM 1363 N N . ALA A 1 169 ? -12.505 -8.583 1.891 1.00 87.88 169 ALA A N 1
ATOM 1364 C CA . ALA A 1 169 ? -11.433 -7.688 1.478 1.00 87.88 169 ALA A CA 1
ATOM 1365 C C . ALA A 1 169 ? -10.249 -8.474 0.897 1.00 87.88 169 ALA A C 1
ATOM 1367 O O . ALA A 1 169 ? -9.739 -8.094 -0.145 1.00 87.88 169 ALA A O 1
ATOM 1368 N N . SER A 1 170 ? -9.836 -9.596 1.494 1.00 88.69 170 SER A N 1
ATOM 1369 C CA . SER A 1 170 ? -8.735 -10.417 0.967 1.00 88.69 170 SER A CA 1
ATOM 1370 C C . SER A 1 170 ? -9.009 -10.956 -0.436 1.00 88.69 170 SER A C 1
ATOM 1372 O O . SER A 1 170 ? -8.134 -10.867 -1.292 1.00 88.69 170 SER A O 1
ATOM 1374 N N . VAL A 1 171 ? -10.220 -11.455 -0.705 1.00 89.38 171 VAL A N 1
ATOM 1375 C CA . VAL A 1 171 ? -10.602 -11.891 -2.061 1.00 89.38 171 VAL A CA 1
ATOM 1376 C C . VAL A 1 171 ? -10.522 -10.718 -3.040 1.00 89.38 171 VAL A C 1
ATOM 1378 O O . VAL A 1 171 ? -9.945 -10.843 -4.118 1.00 89.38 171 VAL A O 1
ATOM 1381 N N . TRP A 1 172 ? -11.019 -9.549 -2.635 1.00 92.31 172 TRP A N 1
ATOM 1382 C CA . TRP A 1 172 ? -10.957 -8.332 -3.443 1.00 92.31 172 TRP A CA 1
ATOM 1383 C C . TRP A 1 172 ? -9.518 -7.886 -3.748 1.00 92.31 172 TRP A C 1
ATOM 1385 O O . TRP A 1 172 ? -9.189 -7.566 -4.889 1.00 92.31 172 TRP A O 1
ATOM 1395 N N . LYS A 1 173 ? -8.622 -7.946 -2.757 1.00 91.44 173 LYS A N 1
ATOM 1396 C CA . LYS A 1 173 ? -7.191 -7.648 -2.924 1.00 91.44 173 LYS A CA 1
ATOM 1397 C C . LYS A 1 173 ? -6.521 -8.560 -3.946 1.00 91.44 173 LYS A C 1
ATOM 1399 O O . LYS A 1 173 ? -5.706 -8.089 -4.734 1.00 91.44 173 LYS A O 1
ATOM 1404 N N . ILE A 1 174 ? -6.862 -9.850 -3.936 1.00 91.19 174 ILE A N 1
ATOM 1405 C CA . ILE A 1 174 ? -6.341 -10.822 -4.906 1.00 91.19 174 ILE A CA 1
ATOM 1406 C C . ILE A 1 174 ? -6.769 -10.422 -6.323 1.00 91.19 174 ILE A C 1
ATOM 1408 O O . ILE A 1 174 ? -5.929 -10.387 -7.219 1.00 91.19 174 ILE A O 1
ATOM 1412 N N . ILE A 1 175 ? -8.037 -10.042 -6.515 1.00 92.44 175 ILE A N 1
ATOM 1413 C CA . ILE A 1 175 ? -8.551 -9.578 -7.814 1.00 92.44 175 ILE A CA 1
ATOM 1414 C C . ILE A 1 175 ? -7.793 -8.333 -8.290 1.00 92.44 175 ILE A C 1
ATOM 1416 O O . ILE A 1 175 ? -7.349 -8.298 -9.439 1.00 92.44 175 ILE A O 1
ATOM 1420 N N . ILE A 1 176 ? -7.593 -7.337 -7.417 1.00 92.69 176 ILE A N 1
ATOM 1421 C CA . ILE A 1 176 ? -6.827 -6.123 -7.748 1.00 92.69 176 ILE A CA 1
ATOM 1422 C C . ILE A 1 176 ? -5.393 -6.480 -8.145 1.00 92.69 176 ILE A C 1
ATOM 1424 O O . ILE A 1 176 ? -4.909 -6.000 -9.168 1.00 92.69 176 ILE A O 1
ATOM 1428 N N . MET A 1 177 ? -4.720 -7.337 -7.373 1.00 91.69 177 MET A N 1
ATOM 1429 C CA . MET A 1 177 ? -3.333 -7.718 -7.646 1.00 91.69 177 MET A CA 1
ATOM 1430 C C . MET A 1 177 ? -3.178 -8.477 -8.962 1.00 91.69 177 MET A C 1
ATOM 1432 O O . MET A 1 177 ? -2.267 -8.166 -9.724 1.00 91.69 177 MET A O 1
ATOM 1436 N N . ILE A 1 178 ? -4.070 -9.424 -9.264 1.00 89.31 178 ILE A N 1
ATOM 1437 C CA . ILE A 1 178 ? -4.058 -10.153 -10.543 1.00 89.31 178 ILE A CA 1
ATOM 1438 C C . ILE A 1 178 ? -4.339 -9.194 -11.706 1.00 89.31 178 ILE A C 1
ATOM 1440 O O . ILE A 1 178 ? -3.646 -9.232 -12.721 1.00 89.31 178 ILE A O 1
ATOM 1444 N N . SER A 1 179 ? -5.317 -8.299 -11.548 1.00 90.06 179 SER A N 1
ATOM 1445 C CA . SER A 1 179 ? -5.665 -7.310 -12.576 1.00 90.06 179 SER A CA 1
ATOM 1446 C C . SER A 1 179 ? -4.502 -6.359 -12.857 1.00 90.06 179 SER A C 1
ATOM 1448 O O . SER A 1 179 ? -4.187 -6.081 -14.012 1.00 90.06 179 SER A O 1
ATOM 1450 N N . ALA A 1 180 ? -3.825 -5.892 -11.807 1.00 89.62 180 ALA A N 1
ATOM 1451 C CA . ALA A 1 180 ? -2.650 -5.046 -11.940 1.00 89.62 180 ALA A CA 1
ATOM 1452 C C . ALA A 1 180 ? -1.471 -5.799 -12.567 1.00 89.62 180 ALA A C 1
ATOM 1454 O O . ALA A 1 180 ? -0.816 -5.248 -13.447 1.00 89.62 180 ALA A O 1
ATOM 1455 N N . ALA A 1 181 ? -1.242 -7.060 -12.184 1.00 86.56 181 ALA A N 1
ATOM 1456 C CA . ALA A 1 181 ? -0.225 -7.903 -12.809 1.00 86.56 181 ALA A CA 1
ATOM 1457 C C . ALA A 1 181 ? -0.455 -8.000 -14.324 1.00 86.56 181 ALA A C 1
ATOM 1459 O O . ALA A 1 181 ? 0.457 -7.746 -15.104 1.00 86.56 181 ALA A O 1
ATOM 1460 N N . TYR A 1 182 ? -1.694 -8.273 -14.745 1.00 84.31 182 TYR A N 1
ATOM 1461 C CA . TYR A 1 182 ? -2.074 -8.330 -16.158 1.00 84.31 182 TYR A CA 1
ATOM 1462 C C . TYR A 1 182 ? -1.920 -6.983 -16.884 1.00 84.31 182 TYR A C 1
ATOM 1464 O O . TYR A 1 182 ? -1.562 -6.950 -18.062 1.00 84.31 182 TYR A O 1
ATOM 1472 N N . TYR A 1 183 ? -2.193 -5.867 -16.205 1.00 85.94 183 TYR A N 1
ATOM 1473 C CA . TYR A 1 183 ? -2.079 -4.530 -16.789 1.00 85.94 183 TYR A CA 1
ATOM 1474 C C . TYR A 1 183 ? -0.623 -4.087 -16.988 1.00 85.94 183 TYR A C 1
ATOM 1476 O O . TYR A 1 183 ? -0.299 -3.505 -18.020 1.00 85.94 183 TYR A O 1
ATOM 1484 N N . PHE A 1 184 ? 0.254 -4.371 -16.021 1.00 83.94 184 PHE A N 1
ATOM 1485 C CA . PHE A 1 184 ? 1.669 -3.977 -16.050 1.00 83.94 184 PHE A CA 1
ATOM 1486 C C . PHE A 1 184 ? 2.581 -4.968 -16.785 1.00 83.94 184 PHE A C 1
ATOM 1488 O O . PHE A 1 184 ? 3.797 -4.776 -16.817 1.00 83.94 184 PHE A O 1
ATOM 1495 N N . LEU A 1 185 ? 2.013 -6.014 -17.385 1.00 77.00 185 LEU A N 1
ATOM 1496 C CA . LEU A 1 185 ? 2.757 -6.974 -18.188 1.00 77.00 185 LEU A CA 1
ATOM 1497 C C . LEU A 1 185 ? 3.465 -6.268 -19.366 1.00 77.00 185 LEU A C 1
ATOM 1499 O O . LEU A 1 185 ? 2.835 -5.448 -20.044 1.00 77.00 185 LEU A O 1
ATOM 1503 N N . PRO A 1 186 ? 4.747 -6.579 -19.642 1.00 71.19 186 PRO A N 1
ATOM 1504 C CA . PRO A 1 186 ? 5.465 -6.003 -20.772 1.00 71.19 186 PRO A CA 1
ATOM 1505 C C . PRO A 1 186 ? 4.708 -6.250 -22.080 1.00 71.19 186 PRO A C 1
ATOM 1507 O O . PRO A 1 186 ? 4.377 -7.386 -22.409 1.00 71.19 186 PRO A O 1
ATOM 1510 N N . SER A 1 187 ? 4.478 -5.199 -22.872 1.00 66.38 187 SER A N 1
ATOM 1511 C CA . SER A 1 187 ? 3.819 -5.314 -24.183 1.00 66.38 187 SER A CA 1
ATOM 1512 C C . SER A 1 187 ? 4.659 -6.054 -25.231 1.00 66.38 187 SER A C 1
ATOM 1514 O O . SER A 1 187 ? 4.216 -6.222 -26.362 1.00 66.38 187 SER A O 1
ATOM 1516 N N . THR A 1 188 ? 5.881 -6.453 -24.876 1.00 65.38 188 THR A N 1
ATOM 1517 C CA . THR A 1 188 ? 6.822 -7.175 -25.736 1.00 65.38 188 THR A CA 1
ATOM 1518 C C . THR A 1 188 ? 6.429 -8.632 -25.960 1.00 65.38 188 THR A C 1
ATOM 1520 O O . THR A 1 188 ? 6.866 -9.215 -26.947 1.00 65.38 188 THR A O 1
ATOM 1523 N N . ILE A 1 189 ? 5.611 -9.220 -25.082 1.00 68.69 189 ILE A N 1
ATOM 1524 C CA . ILE A 1 189 ? 5.149 -10.607 -25.196 1.00 68.69 189 ILE A CA 1
ATOM 1525 C C . ILE A 1 189 ? 3.628 -10.586 -25.409 1.00 68.69 189 ILE A C 1
ATOM 1527 O O . ILE A 1 189 ? 2.913 -9.904 -24.664 1.00 68.69 189 ILE A O 1
ATOM 1531 N N . PRO A 1 190 ? 3.096 -11.304 -26.416 1.00 73.81 190 PRO A N 1
ATOM 1532 C CA . PRO A 1 190 ? 1.660 -11.359 -26.639 1.00 73.81 190 PRO A CA 1
ATOM 1533 C C . PRO A 1 190 ? 0.966 -11.976 -25.420 1.00 73.81 190 PRO A C 1
ATOM 1535 O O . PRO A 1 190 ? 1.372 -13.005 -24.881 1.00 73.81 190 PRO A O 1
ATOM 1538 N N . LYS A 1 191 ? -0.117 -11.335 -24.970 1.00 70.81 191 LYS A N 1
ATOM 1539 C CA . LYS A 1 191 ? -0.825 -11.693 -23.726 1.00 70.81 191 LYS A CA 1
ATOM 1540 C C . LYS A 1 191 ? -1.336 -13.141 -23.708 1.00 70.81 191 LYS A C 1
ATOM 1542 O O . LYS A 1 191 ? -1.516 -13.717 -22.639 1.00 70.81 191 LYS A O 1
ATOM 1547 N N . THR A 1 192 ? -1.547 -13.722 -24.887 1.00 71.69 192 THR A N 1
ATOM 1548 C CA . THR A 1 192 ? -1.953 -15.116 -25.096 1.00 71.69 192 THR A CA 1
ATOM 1549 C C . THR A 1 192 ? -0.915 -16.115 -24.591 1.00 71.69 192 THR A C 1
ATOM 1551 O O . THR A 1 192 ? -1.288 -17.156 -24.053 1.00 71.69 192 THR A O 1
ATOM 1554 N N . ASP A 1 193 ? 0.374 -15.787 -24.680 1.00 70.38 193 ASP A N 1
ATOM 1555 C CA . ASP A 1 193 ? 1.450 -16.724 -24.345 1.00 70.38 193 ASP A CA 1
ATOM 1556 C C . ASP A 1 193 ? 1.604 -16.906 -22.833 1.00 70.38 193 ASP A C 1
ATOM 1558 O O . ASP A 1 193 ? 1.956 -17.988 -22.371 1.00 70.38 193 ASP A O 1
ATOM 1562 N N . TYR A 1 194 ? 1.218 -15.909 -22.036 1.00 69.19 194 TYR A N 1
ATOM 1563 C CA . TYR A 1 194 ? 1.241 -16.008 -20.576 1.00 69.19 194 TYR A CA 1
ATOM 1564 C C . TYR A 1 194 ? 0.227 -17.012 -20.021 1.00 69.19 194 TYR A C 1
ATOM 1566 O O . TYR A 1 194 ? 0.531 -17.740 -19.077 1.00 69.19 194 TYR A O 1
ATOM 1574 N N . PHE A 1 195 ? -0.963 -17.105 -20.619 1.00 67.69 195 PHE A N 1
ATOM 1575 C CA . PHE A 1 195 ? -1.935 -18.137 -20.243 1.00 67.69 195 PHE A CA 1
ATOM 1576 C C . PHE A 1 195 ? -1.491 -19.528 -20.712 1.00 67.69 195 PHE A C 1
ATOM 1578 O O . PHE A 1 195 ? -1.768 -20.527 -20.044 1.00 67.69 195 PHE A O 1
ATOM 1585 N N . ASN A 1 196 ? -0.732 -19.593 -21.810 1.00 67.31 196 ASN A N 1
ATOM 1586 C CA . ASN A 1 196 ? -0.158 -20.840 -22.310 1.00 67.31 196 ASN A CA 1
ATOM 1587 C C . ASN A 1 196 ? 0.953 -21.393 -21.399 1.00 67.31 196 ASN A C 1
ATOM 1589 O O . ASN A 1 196 ? 1.129 -22.610 -21.360 1.00 67.31 196 ASN A O 1
ATOM 1593 N N . ILE A 1 197 ? 1.635 -20.557 -20.601 1.00 63.25 197 ILE A N 1
ATOM 1594 C CA . ILE A 1 197 ? 2.595 -21.017 -19.576 1.00 63.25 197 ILE A CA 1
ATOM 1595 C C . ILE A 1 197 ? 1.899 -21.946 -18.572 1.00 63.25 197 ILE A C 1
ATOM 1597 O O . ILE A 1 197 ? 2.360 -23.059 -18.344 1.00 63.25 197 ILE A O 1
ATOM 1601 N N . PHE A 1 198 ? 0.742 -21.552 -18.032 1.00 60.19 198 PHE A N 1
ATOM 1602 C CA . PHE A 1 198 ? -0.004 -22.393 -17.086 1.00 60.19 198 PHE A CA 1
ATOM 1603 C C . PHE A 1 198 ? -0.558 -23.668 -17.727 1.00 60.19 198 PHE A C 1
ATOM 1605 O O . PHE A 1 198 ? -0.639 -24.701 -17.066 1.00 60.19 198 PHE A O 1
ATOM 1612 N N . LYS A 1 199 ? -0.883 -23.622 -19.023 1.00 62.66 199 LYS A N 1
ATOM 1613 C CA . LYS A 1 199 ? -1.329 -24.793 -19.789 1.00 62.66 199 LYS A CA 1
ATOM 1614 C C . LYS A 1 199 ? -0.190 -25.796 -20.032 1.00 62.66 199 LYS A C 1
ATOM 1616 O O . LYS A 1 199 ? -0.409 -27.003 -19.951 1.00 62.66 199 LYS A O 1
ATOM 1621 N N . ASN A 1 200 ? 1.030 -25.306 -20.259 1.00 55.12 200 ASN A N 1
ATOM 1622 C CA . ASN A 1 200 ? 2.221 -26.127 -20.510 1.00 55.12 200 ASN A CA 1
ATOM 1623 C C . ASN A 1 200 ? 2.925 -26.625 -19.232 1.00 55.12 200 ASN A C 1
ATOM 1625 O O . ASN A 1 200 ? 3.756 -27.524 -19.320 1.00 55.12 200 ASN A O 1
ATOM 1629 N N . ILE A 1 201 ? 2.570 -26.106 -18.048 1.00 55.00 201 ILE A N 1
ATOM 1630 C CA . ILE A 1 201 ? 3.010 -26.634 -16.735 1.00 55.00 201 ILE A CA 1
ATOM 1631 C C . ILE A 1 201 ? 2.279 -27.948 -16.369 1.00 55.00 201 ILE A C 1
ATOM 1633 O O . ILE A 1 201 ? 2.560 -28.573 -15.347 1.00 55.00 201 ILE A O 1
ATOM 1637 N N . THR A 1 202 ? 1.374 -28.442 -17.219 1.00 47.31 202 THR A N 1
ATOM 1638 C CA . THR A 1 202 ? 0.854 -29.808 -17.089 1.00 47.31 202 THR A CA 1
ATOM 1639 C C . THR A 1 202 ? 2.017 -30.794 -17.243 1.00 47.31 202 THR A C 1
ATOM 1641 O O . THR A 1 202 ? 2.608 -30.866 -18.314 1.00 47.31 202 THR A O 1
ATOM 1644 N N . MET A 1 203 ? 2.345 -31.519 -16.166 1.00 49.16 203 MET A N 1
ATOM 1645 C CA . MET A 1 203 ? 3.384 -32.553 -15.971 1.00 49.16 203 MET A CA 1
ATOM 1646 C C . MET A 1 203 ? 3.556 -33.568 -17.131 1.00 49.16 203 MET A C 1
ATOM 1648 O O . MET A 1 203 ? 3.333 -34.761 -16.962 1.00 49.16 203 MET A O 1
ATOM 1652 N N . THR A 1 204 ? 3.935 -33.132 -18.330 1.00 46.44 204 THR A N 1
ATOM 1653 C CA . THR A 1 204 ? 4.059 -34.001 -19.518 1.00 46.44 204 THR A CA 1
ATOM 1654 C C . THR A 1 204 ? 5.437 -33.954 -20.167 1.00 46.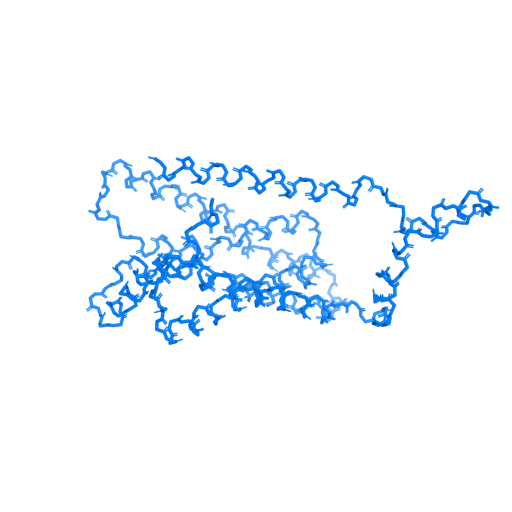44 204 THR A C 1
ATOM 1656 O O . THR A 1 204 ? 5.739 -34.813 -20.988 1.00 46.44 204 THR A O 1
ATOM 1659 N N . ASN A 1 205 ? 6.322 -33.039 -19.751 1.00 46.25 205 ASN A N 1
ATOM 1660 C CA . ASN A 1 205 ? 7.618 -32.853 -20.415 1.00 46.25 205 ASN A CA 1
ATOM 1661 C C . ASN A 1 205 ? 8.851 -33.305 -19.616 1.00 46.25 205 ASN A C 1
ATOM 1663 O O . ASN A 1 205 ? 9.950 -33.281 -20.166 1.00 46.25 205 ASN A O 1
ATOM 1667 N N . TYR A 1 206 ? 8.704 -33.808 -18.384 1.00 47.06 206 TYR A N 1
ATOM 1668 C CA . TYR A 1 206 ? 9.848 -34.402 -17.671 1.00 47.06 206 TYR A CA 1
ATOM 1669 C C . TYR A 1 206 ? 10.350 -35.704 -18.314 1.00 47.06 206 TYR A C 1
ATOM 1671 O O . TYR A 1 206 ? 11.516 -36.051 -18.157 1.00 47.06 206 TYR A O 1
ATOM 1679 N N . THR A 1 207 ? 9.520 -36.403 -19.093 1.00 43.44 207 THR A N 1
ATOM 1680 C CA . THR A 1 207 ? 9.916 -37.643 -19.779 1.00 43.44 207 THR A CA 1
ATOM 1681 C C . THR A 1 207 ? 10.459 -37.423 -21.191 1.00 43.44 207 THR A C 1
ATOM 1683 O O . THR A 1 207 ? 11.172 -38.285 -21.697 1.00 43.44 207 THR A O 1
ATOM 1686 N N . LYS A 1 208 ? 10.193 -36.275 -21.834 1.00 46.66 208 LYS A N 1
ATOM 1687 C CA . LYS A 1 208 ? 10.647 -36.012 -23.215 1.00 46.66 208 LYS A CA 1
ATOM 1688 C C . LYS A 1 208 ? 12.009 -35.312 -23.304 1.00 46.66 208 LYS A C 1
ATOM 1690 O O . LYS A 1 208 ? 12.701 -35.476 -24.302 1.00 46.66 208 LYS A O 1
ATOM 1695 N N . SER A 1 209 ? 12.429 -34.611 -22.248 1.00 44.91 209 SER A N 1
ATOM 1696 C CA . SER A 1 209 ? 13.718 -33.898 -22.191 1.00 44.91 209 SER A CA 1
ATOM 1697 C C . SER A 1 209 ? 14.951 -34.809 -22.076 1.00 44.91 209 SER A C 1
ATOM 1699 O O . SER A 1 209 ? 16.063 -34.324 -22.261 1.00 44.91 209 SER A O 1
ATOM 1701 N N . ILE A 1 210 ? 14.795 -36.105 -21.780 1.00 48.59 210 ILE A N 1
ATOM 1702 C CA . ILE A 1 210 ? 15.931 -37.048 -21.711 1.00 48.59 210 ILE A CA 1
ATOM 1703 C C . ILE A 1 210 ? 16.299 -37.599 -23.106 1.00 48.59 210 ILE A C 1
ATOM 1705 O O . ILE A 1 210 ? 17.407 -38.089 -23.298 1.00 48.59 210 ILE A O 1
ATOM 1709 N N . ALA A 1 211 ? 15.416 -37.481 -24.106 1.00 48.44 211 ALA A N 1
ATOM 1710 C CA . ALA A 1 211 ? 15.570 -38.168 -25.393 1.00 48.44 211 ALA A CA 1
ATOM 1711 C C . ALA A 1 211 ? 16.031 -37.288 -26.573 1.00 48.44 211 ALA A C 1
ATOM 1713 O O . ALA A 1 211 ? 16.350 -37.830 -27.628 1.00 48.44 211 ALA A O 1
ATOM 1714 N N . SER A 1 212 ? 16.085 -35.958 -26.445 1.00 42.78 212 SER A N 1
ATOM 1715 C CA . SER A 1 212 ? 16.475 -35.079 -27.559 1.00 42.78 212 SER A CA 1
ATOM 1716 C C . SER A 1 212 ? 17.568 -34.098 -27.157 1.00 42.78 212 SER A C 1
ATOM 1718 O O . SER A 1 212 ? 17.413 -33.345 -26.200 1.00 42.78 212 SER A O 1
ATOM 1720 N N . GLY A 1 213 ? 18.665 -34.137 -27.914 1.00 43.53 213 GLY A N 1
ATOM 1721 C CA . GLY A 1 213 ? 19.909 -33.422 -27.678 1.00 43.53 213 GLY A CA 1
ATOM 1722 C C . GLY A 1 213 ? 19.788 -31.924 -27.377 1.00 43.53 213 GLY A C 1
ATOM 1723 O O . GLY A 1 213 ? 18.929 -31.204 -27.876 1.00 43.53 213 GLY A O 1
ATOM 1724 N N . TYR A 1 214 ? 20.743 -31.514 -26.551 1.00 46.56 214 TYR A N 1
ATOM 1725 C CA . TYR A 1 214 ? 21.061 -30.197 -26.012 1.00 46.56 214 TYR A CA 1
ATOM 1726 C C . TYR A 1 214 ? 20.831 -29.021 -26.987 1.00 46.56 214 TYR A C 1
ATOM 1728 O O . TYR A 1 214 ? 21.579 -28.849 -27.950 1.00 46.56 214 TYR A O 1
ATOM 1736 N N . SER A 1 215 ? 19.849 -28.158 -26.692 1.00 42.06 215 SER A N 1
ATOM 1737 C CA . SER A 1 215 ? 19.666 -26.860 -27.353 1.00 42.06 215 SER A CA 1
ATOM 1738 C C . SER A 1 215 ? 19.711 -25.725 -26.327 1.00 42.06 215 SER A C 1
ATOM 1740 O O . SER A 1 215 ? 18.944 -25.671 -25.372 1.00 42.06 215 SER A O 1
ATOM 1742 N N . ARG A 1 216 ? 20.632 -24.783 -26.544 1.00 43.91 216 ARG A N 1
ATOM 1743 C CA . ARG A 1 216 ? 21.034 -23.674 -25.651 1.00 43.91 216 ARG A CA 1
ATOM 1744 C C . ARG A 1 216 ? 19.953 -22.602 -25.398 1.00 43.91 216 ARG A C 1
ATOM 1746 O O . ARG A 1 216 ? 20.262 -21.533 -24.885 1.00 43.91 216 ARG A O 1
ATOM 1753 N N . LYS A 1 217 ? 18.706 -22.831 -25.820 1.00 44.91 217 LYS A N 1
ATOM 1754 C CA . LYS A 1 217 ? 17.583 -21.884 -25.678 1.00 44.91 217 LYS A CA 1
ATOM 1755 C C . LYS A 1 217 ? 16.614 -22.246 -24.545 1.00 44.91 217 LYS A C 1
ATOM 1757 O O . LYS A 1 217 ? 15.749 -21.434 -24.230 1.00 44.91 217 LYS A O 1
ATOM 1762 N N . ASP A 1 218 ? 16.808 -23.391 -23.891 1.00 48.00 218 ASP A N 1
ATOM 1763 C CA . ASP A 1 218 ? 15.919 -23.890 -22.829 1.00 48.00 218 ASP A CA 1
ATOM 1764 C C . ASP A 1 218 ? 16.306 -23.411 -21.411 1.00 48.00 218 ASP A C 1
ATOM 1766 O O . ASP A 1 218 ? 15.612 -23.696 -20.434 1.00 48.00 218 ASP A O 1
ATOM 1770 N N . ASP A 1 219 ? 17.373 -22.616 -21.275 1.00 47.66 219 ASP A N 1
ATOM 1771 C CA . ASP A 1 219 ? 17.885 -22.162 -19.972 1.00 47.66 219 ASP A CA 1
ATOM 1772 C C . ASP A 1 219 ? 16.990 -21.122 -19.261 1.00 47.66 219 ASP A C 1
ATOM 1774 O O . ASP A 1 219 ? 17.187 -20.853 -18.077 1.00 47.66 219 ASP A O 1
ATOM 1778 N N . ILE A 1 220 ? 15.966 -20.568 -19.926 1.00 48.84 220 ILE A N 1
ATOM 1779 C CA . ILE A 1 220 ? 15.034 -19.589 -19.321 1.00 48.84 220 ILE A CA 1
ATOM 1780 C C . ILE A 1 220 ? 14.089 -20.256 -18.299 1.00 48.84 220 ILE A C 1
ATOM 1782 O O . ILE A 1 220 ? 13.555 -19.585 -17.418 1.00 48.84 220 ILE A O 1
ATOM 1786 N N . PHE A 1 221 ? 13.921 -21.581 -18.367 1.00 48.88 221 PHE A N 1
ATOM 1787 C CA . PHE A 1 221 ? 13.015 -22.339 -17.496 1.00 48.88 221 PHE A CA 1
ATOM 1788 C C . PHE A 1 221 ? 13.708 -23.472 -16.744 1.00 48.88 221 PHE A C 1
ATOM 1790 O O . PHE A 1 221 ? 13.056 -24.432 -16.324 1.00 48.88 221 PHE A O 1
ATOM 1797 N N . LYS A 1 222 ? 15.024 -23.369 -16.520 1.00 46.81 222 LYS A N 1
ATOM 1798 C CA . LYS A 1 222 ? 15.659 -24.235 -15.533 1.00 46.81 222 LYS A CA 1
ATOM 1799 C C . LYS A 1 222 ? 15.058 -23.872 -14.183 1.00 46.81 222 LYS A C 1
ATOM 1801 O O . LYS A 1 222 ? 15.270 -22.780 -13.659 1.00 46.81 222 LYS A O 1
ATOM 1806 N N . VAL A 1 223 ? 14.254 -24.791 -13.663 1.00 54.56 223 VAL A N 1
ATOM 1807 C CA . VAL A 1 223 ? 13.711 -24.790 -12.309 1.00 54.56 223 VAL A CA 1
ATOM 1808 C C . VAL A 1 223 ? 14.898 -24.906 -11.342 1.00 54.56 223 VAL A C 1
ATOM 1810 O O . VAL A 1 223 ? 15.234 -25.970 -10.831 1.00 54.56 223 VAL A O 1
ATOM 1813 N N . SER A 1 224 ? 15.631 -23.807 -11.198 1.00 59.94 224 SER A N 1
ATOM 1814 C CA . SER A 1 224 ? 16.747 -23.660 -10.276 1.00 59.94 224 SER A CA 1
ATOM 1815 C C . SER A 1 224 ? 16.200 -23.364 -8.888 1.00 59.94 224 SER A C 1
ATOM 1817 O O . SER A 1 224 ? 15.101 -22.827 -8.732 1.00 59.94 224 SER A O 1
ATOM 1819 N N . TYR A 1 225 ? 16.998 -23.675 -7.868 1.00 66.69 225 TYR A N 1
ATOM 1820 C CA . TYR A 1 225 ? 16.717 -23.322 -6.473 1.00 66.69 225 TYR A CA 1
ATOM 1821 C C . TYR A 1 225 ? 16.331 -21.835 -6.320 1.00 66.69 225 TYR A C 1
ATOM 1823 O O . TYR A 1 225 ? 15.482 -21.505 -5.497 1.00 66.69 225 TYR A O 1
ATOM 1831 N N . GLU A 1 226 ? 16.849 -20.967 -7.192 1.00 65.00 226 GLU A N 1
ATOM 1832 C CA . GLU A 1 226 ? 16.501 -19.547 -7.333 1.00 65.00 226 GLU A CA 1
ATOM 1833 C C . GLU A 1 226 ? 14.985 -19.263 -7.437 1.00 65.00 226 GLU A C 1
ATOM 1835 O O . GLU A 1 226 ? 14.527 -18.224 -6.969 1.00 65.00 226 GLU A O 1
ATOM 1840 N N . LEU A 1 227 ? 14.175 -20.176 -7.999 1.00 65.50 227 LEU A N 1
ATOM 1841 C CA . LEU A 1 227 ? 12.730 -19.964 -8.176 1.00 65.50 227 LEU A CA 1
ATOM 1842 C C . LEU A 1 227 ? 11.914 -20.282 -6.909 1.00 65.50 227 LEU A C 1
ATOM 1844 O O . LEU A 1 227 ? 10.931 -19.601 -6.616 1.00 65.50 227 LEU A O 1
ATOM 1848 N N . TYR A 1 228 ? 12.310 -21.303 -6.138 1.00 75.56 228 TYR A N 1
ATOM 1849 C CA . TYR A 1 228 ? 11.573 -21.733 -4.938 1.00 75.56 228 TYR A CA 1
ATOM 1850 C C . TYR A 1 228 ? 12.099 -21.114 -3.644 1.00 75.56 228 TYR A C 1
ATOM 1852 O O . TYR A 1 228 ? 11.337 -20.969 -2.686 1.00 75.56 228 TYR A O 1
ATOM 1860 N N . MET A 1 229 ? 13.374 -20.719 -3.604 1.00 78.06 229 MET A N 1
ATOM 1861 C CA . MET A 1 229 ? 13.983 -20.075 -2.436 1.00 78.06 229 MET A CA 1
ATOM 1862 C C . MET A 1 229 ? 13.196 -18.845 -1.951 1.00 78.06 229 MET A C 1
ATOM 1864 O O . MET A 1 229 ? 12.930 -18.771 -0.750 1.00 78.06 229 MET A O 1
ATOM 1868 N N . PRO A 1 230 ? 12.706 -17.937 -2.822 1.00 79.25 230 PRO A N 1
ATOM 1869 C CA . PRO A 1 230 ? 11.868 -16.819 -2.389 1.00 79.25 230 PRO A CA 1
ATOM 1870 C C . PRO A 1 230 ? 10.569 -17.272 -1.713 1.00 79.25 230 PRO A C 1
ATOM 1872 O O . PRO A 1 230 ? 10.152 -16.676 -0.724 1.00 79.25 230 PRO A O 1
ATOM 1875 N N . MET A 1 231 ? 9.944 -18.352 -2.197 1.00 77.88 231 MET A N 1
ATOM 1876 C CA . MET A 1 231 ? 8.720 -18.898 -1.603 1.00 77.88 231 MET A CA 1
ATOM 1877 C C . MET A 1 231 ? 8.989 -19.469 -0.207 1.00 77.88 231 MET A C 1
ATOM 1879 O O . MET A 1 231 ? 8.244 -19.178 0.727 1.00 77.88 231 MET A O 1
ATOM 1883 N N . VAL A 1 232 ? 10.074 -20.231 -0.043 1.00 84.88 232 VAL A N 1
ATOM 1884 C CA . VAL A 1 232 ? 10.480 -20.788 1.258 1.00 84.88 232 VAL A CA 1
ATOM 1885 C C . VAL A 1 232 ? 10.807 -19.667 2.243 1.00 84.88 232 VAL A C 1
ATOM 1887 O O . VAL A 1 232 ? 10.286 -19.662 3.359 1.00 84.88 232 VAL A O 1
ATOM 1890 N N . VAL A 1 233 ? 11.599 -18.676 1.823 1.00 86.75 233 VAL A N 1
ATOM 1891 C CA . VAL A 1 233 ? 11.935 -17.503 2.645 1.00 86.75 233 VAL A CA 1
ATOM 1892 C C . VAL A 1 233 ? 10.673 -16.739 3.048 1.00 86.75 233 VAL A C 1
ATOM 1894 O O . VAL A 1 233 ? 10.524 -16.378 4.216 1.00 86.75 233 VAL A O 1
ATOM 1897 N N . GLN A 1 234 ? 9.722 -16.551 2.129 1.00 86.44 234 GLN A N 1
ATOM 1898 C CA . GLN A 1 234 ? 8.459 -15.868 2.413 1.00 86.44 234 GLN A CA 1
ATOM 1899 C C . GLN A 1 234 ? 7.592 -16.638 3.419 1.00 86.44 234 GLN A C 1
ATOM 1901 O O . GLN A 1 234 ? 7.003 -16.026 4.316 1.00 86.44 234 GLN A O 1
ATOM 1906 N N . ILE A 1 235 ? 7.528 -17.969 3.308 1.00 87.94 235 ILE A N 1
ATOM 1907 C CA . ILE A 1 235 ? 6.802 -18.833 4.253 1.00 87.94 235 ILE A CA 1
ATOM 1908 C C . ILE A 1 235 ? 7.430 -18.733 5.645 1.00 87.94 235 ILE A C 1
ATOM 1910 O O . ILE A 1 235 ? 6.726 -18.465 6.620 1.00 87.94 235 ILE A O 1
ATOM 1914 N N . VAL A 1 236 ? 8.753 -18.889 5.743 1.00 90.50 236 VAL A N 1
ATOM 1915 C CA . VAL A 1 236 ? 9.481 -18.831 7.020 1.00 90.50 236 VAL A CA 1
ATOM 1916 C C . VAL A 1 236 ? 9.344 -17.449 7.663 1.00 90.50 236 VAL A C 1
ATOM 1918 O O . VAL A 1 236 ? 8.999 -17.354 8.841 1.00 90.50 236 VAL A O 1
ATOM 1921 N N . SER A 1 237 ? 9.519 -16.375 6.889 1.00 87.19 237 SER A N 1
ATOM 1922 C CA . SER A 1 237 ? 9.339 -14.991 7.350 1.00 87.19 237 SER A CA 1
ATOM 1923 C C . SER A 1 237 ? 7.923 -14.742 7.881 1.00 87.19 237 SER A C 1
ATOM 1925 O O . SER A 1 237 ? 7.745 -14.199 8.975 1.00 87.19 237 SER A O 1
ATOM 1927 N N . SER A 1 238 ? 6.901 -15.226 7.169 1.00 82.69 238 SER A N 1
ATOM 1928 C CA . SER A 1 238 ? 5.500 -15.105 7.592 1.00 82.69 238 SER A CA 1
ATOM 1929 C C . SER A 1 238 ? 5.228 -15.855 8.900 1.00 82.69 238 SER A C 1
ATOM 1931 O O . SER A 1 238 ? 4.546 -15.328 9.783 1.00 82.69 238 SER A O 1
ATOM 1933 N N . CYS A 1 239 ? 5.799 -17.052 9.066 1.00 83.56 239 CYS A N 1
ATOM 1934 C CA . CYS A 1 239 ? 5.711 -17.821 10.309 1.00 83.56 239 CYS A CA 1
ATOM 1935 C C . CYS A 1 239 ? 6.365 -17.088 11.488 1.00 83.56 239 CYS A C 1
ATOM 1937 O O . CYS A 1 239 ? 5.763 -16.993 12.561 1.00 83.56 239 CYS A O 1
ATOM 1939 N N . ILE A 1 240 ? 7.560 -16.523 11.289 1.00 88.38 240 ILE A N 1
ATOM 1940 C CA . ILE A 1 240 ? 8.268 -15.745 12.317 1.00 88.38 240 ILE A CA 1
ATOM 1941 C C . ILE A 1 240 ? 7.458 -14.499 12.696 1.00 88.38 240 ILE A C 1
ATOM 1943 O O . ILE A 1 240 ? 7.255 -14.233 13.883 1.00 88.38 240 ILE A O 1
ATOM 1947 N N . CYS A 1 241 ? 6.940 -13.760 11.712 1.00 84.00 241 CYS A N 1
ATOM 1948 C CA . CYS A 1 241 ? 6.119 -12.568 11.937 1.00 84.00 241 CYS A CA 1
ATOM 1949 C C . CYS A 1 241 ? 4.831 -12.896 12.713 1.00 84.00 241 CYS A C 1
ATOM 1951 O O . CYS A 1 241 ? 4.469 -12.201 13.664 1.00 84.00 241 CYS A O 1
ATOM 1953 N N . TYR A 1 242 ? 4.169 -14.006 12.375 1.00 80.25 242 TYR A N 1
ATOM 1954 C CA . TYR A 1 242 ? 2.995 -14.478 13.108 1.00 80.25 242 TYR A CA 1
ATOM 1955 C C . TYR A 1 242 ? 3.321 -14.817 14.569 1.00 80.25 242 TYR A C 1
ATOM 1957 O O . TYR A 1 242 ? 2.595 -14.420 15.485 1.00 80.25 242 TYR A O 1
ATOM 1965 N N . TYR A 1 243 ? 4.422 -15.535 14.800 1.00 81.94 243 TYR A N 1
ATOM 1966 C CA . TYR A 1 243 ? 4.813 -15.964 16.140 1.00 81.94 243 TYR A CA 1
ATOM 1967 C C . TYR A 1 243 ? 5.218 -14.778 17.027 1.00 81.94 243 TYR A C 1
ATOM 1969 O O . TYR A 1 243 ? 4.725 -14.639 18.147 1.00 81.94 243 TYR A O 1
ATOM 1977 N N . THR A 1 244 ? 6.045 -13.874 16.499 1.00 81.06 244 THR A N 1
ATOM 1978 C CA . THR A 1 244 ? 6.471 -12.643 17.189 1.00 81.06 244 THR A CA 1
ATOM 1979 C C . THR A 1 244 ? 5.300 -11.709 17.490 1.00 81.06 244 THR A C 1
ATOM 1981 O O . THR A 1 244 ? 5.179 -11.230 18.618 1.00 81.06 244 THR A O 1
ATOM 1984 N N . GLY A 1 245 ? 4.374 -11.520 16.545 1.00 71.94 245 GLY A N 1
ATOM 1985 C CA . GLY A 1 245 ? 3.156 -10.736 16.769 1.00 71.94 245 GLY A CA 1
ATOM 1986 C C . GLY A 1 245 ? 2.271 -11.310 17.881 1.00 71.94 245 GLY A C 1
ATOM 1987 O O . GLY A 1 245 ? 1.676 -10.559 18.656 1.00 71.94 245 GLY A O 1
ATOM 1988 N N . ARG A 1 246 ? 2.224 -12.642 18.015 1.00 73.12 246 ARG A N 1
ATOM 1989 C CA . ARG A 1 246 ? 1.489 -13.315 19.096 1.00 73.12 246 ARG A CA 1
ATOM 1990 C C . ARG A 1 246 ? 2.137 -13.105 20.464 1.00 73.12 246 ARG A C 1
ATOM 1992 O O . ARG A 1 246 ? 1.405 -12.976 21.442 1.00 73.12 246 ARG A O 1
ATOM 1999 N N . ILE A 1 247 ? 3.468 -13.082 20.534 1.00 73.12 247 ILE A N 1
ATOM 2000 C CA . ILE A 1 247 ? 4.208 -12.833 21.780 1.00 73.12 247 ILE A CA 1
ATOM 2001 C C . ILE A 1 247 ? 4.034 -11.381 22.225 1.00 73.12 247 ILE A C 1
ATOM 2003 O O . ILE A 1 247 ? 3.756 -11.149 23.389 1.00 73.12 247 ILE A O 1
ATOM 2007 N N . ALA A 1 248 ? 4.111 -10.417 21.305 1.00 55.53 248 ALA A N 1
ATOM 2008 C CA . ALA A 1 248 ? 3.991 -8.993 21.631 1.00 55.53 248 ALA A CA 1
ATOM 2009 C C . ALA A 1 248 ? 2.593 -8.567 22.128 1.00 55.53 248 ALA A C 1
ATOM 2011 O O . ALA A 1 248 ? 2.441 -7.488 22.695 1.00 55.53 248 ALA A O 1
ATOM 2012 N N . CYS A 1 249 ? 1.564 -9.382 21.874 1.00 44.66 249 CYS A N 1
ATOM 2013 C CA . CYS A 1 249 ? 0.194 -9.139 22.335 1.00 44.66 249 CYS A CA 1
ATOM 2014 C C . CYS A 1 249 ? -0.158 -9.870 23.644 1.00 44.66 249 CYS A C 1
ATOM 2016 O O . CYS A 1 249 ? -1.300 -9.750 24.096 1.00 44.66 249 CYS A O 1
ATOM 2018 N N . LYS A 1 250 ? 0.769 -10.656 24.206 1.00 42.12 250 LYS A N 1
ATOM 2019 C CA . LYS A 1 250 ? 0.677 -11.210 25.562 1.00 42.12 250 LYS A CA 1
ATOM 2020 C C . LYS A 1 250 ? 1.424 -10.309 26.533 1.00 42.12 250 LYS A C 1
ATOM 2022 O O . LYS A 1 250 ? 0.910 -10.175 27.661 1.00 42.12 250 LYS A O 1
#

pLDDT: mean 74.49, std 15.35, range [34.78, 94.5]